Protein AF-A0A7Y3K9J0-F1 (afdb_monomer_lite)

Radius of gyration: 27.66 Å; chains: 1; bounding box: 44×82×76 Å

Foldseek 3Di:
DDDDDDDDDDDDDDDDDDDDDDDDDDDDDDDDPDPPPPVPPPPPPPPPPDPPPPPPLDFFKDWLDLQPLVQFDLAALLLQDPNNDLDPQQRQLQLLLQLLRQVSNCCRVCCVLQPADPVRHGLCCVPLRDSSSSSNVLCPPQAQVADRRLGGQPQRSVRRSVSSCCNRRNPFKDKAKAACRDDPPDDPRHDNFFDAPVVVSVQSVLVKKKWWWKDVVIGIWTFRIKIKGPPPSPPHQDDPIKIWTFTQGSSGNVDTDIWIWHDDRFIATPDDPRHGITGRMMMIMDGDPDPPVVVVVVVVVVVVVVVVVVVD

Sequence (312 aa):
MSSYTMDRRTSRQQRAFPAGVGTSWRPGRTGLIRAFRLLGLAGAALFLVGSQAMANVITVDEIAPAVFPGNFGTLSQFNVGPNSTTDPGVNQYCAPTATMNSFTFLQNKYPSVYGLDKNGNPILEGGQGSWLAAAQLLAGPNYMNTNQNTGTTDTNWVAGKVNYLNAFAPGKTTFAGMDSAATNPRPAWDQNANPTVNFMLQQLRAGEDIEIGISAPGHVLTLTGLTWNDANNDGVFDAGDTLTLNTIDPANPGANTALTLTPGNPMTISGGAYNGLVVDAALAESPVPEPATIVLFLIGGLALLARRRTAA

Secondary structure (DSSP, 8-state):
-------------PPPPPP--------------SSSSSSSSSSSSSS--S---------S-EEE----TTTS----GGGTSSS--S-TTT---HHHHHHHHHHHHHHHH-HHHH-B-TTSSBGGGTTSSSHHHHHHHHHSTTTT--BTTTB--HHHHHHHHHHHHHHHSTTSEEEEEEESSPPSS--TTB-SS---HHHHHHHHHHT-EEEEEETTTTEEEEEEEEEEE-SSSSSS--TT-EEEEEEE-TTSTTSEEEEEEESSSSEEEESGGGTT-EEEEEEEEEE-----HHHHHHHHHHHHHHHHHT--

pLDDT: mean 81.44, std 20.29, range [35.09, 98.44]

Structure (mmCIF, N/CA/C/O backbone):
data_AF-A0A7Y3K9J0-F1
#
_entry.id   AF-A0A7Y3K9J0-F1
#
loop_
_atom_site.group_PDB
_atom_site.id
_atom_site.type_symbol
_atom_site.label_atom_id
_atom_site.label_alt_id
_atom_site.label_comp_id
_atom_site.label_asym_id
_atom_site.label_entity_id
_atom_site.label_seq_id
_atom_site.pdbx_PDB_ins_code
_atom_site.Cartn_x
_atom_site.Cartn_y
_atom_site.Cartn_z
_atom_site.occupancy
_atom_site.B_iso_or_equiv
_atom_site.auth_seq_id
_atom_site.auth_comp_id
_atom_site.auth_asym_id
_atom_site.auth_atom_id
_atom_site.pdbx_PDB_model_num
ATOM 1 N N . MET A 1 1 ? 10.918 0.006 -49.078 1.00 49.22 1 MET A N 1
ATOM 2 C CA . MET A 1 1 ? 9.750 -0.642 -49.712 1.00 49.22 1 MET A CA 1
ATOM 3 C C . MET A 1 1 ? 10.219 -1.944 -50.336 1.00 49.22 1 MET A C 1
ATOM 5 O O . MET A 1 1 ? 10.859 -1.903 -51.374 1.00 49.22 1 MET A O 1
ATOM 9 N N . SER A 1 2 ? 10.004 -3.074 -49.668 1.00 47.56 2 SER A N 1
ATOM 10 C CA . SER A 1 2 ? 10.241 -4.394 -50.257 1.00 47.56 2 SER A CA 1
ATOM 11 C C . SER A 1 2 ? 9.215 -5.349 -49.663 1.00 47.56 2 SER A C 1
ATOM 13 O O . SER A 1 2 ? 9.200 -5.597 -48.459 1.00 47.56 2 SER A O 1
ATOM 15 N N . SER A 1 3 ? 8.269 -5.741 -50.505 1.00 45.56 3 SER A N 1
ATOM 16 C CA . SER A 1 3 ? 7.106 -6.566 -50.206 1.00 45.56 3 SER A CA 1
ATOM 17 C C . SER A 1 3 ? 7.476 -8.039 -50.341 1.00 45.56 3 SER A C 1
ATOM 19 O O . SER A 1 3 ? 7.862 -8.472 -51.425 1.00 45.56 3 SER A O 1
ATOM 21 N N . TYR A 1 4 ? 7.327 -8.805 -49.261 1.00 46.94 4 TYR A N 1
ATOM 22 C CA . TYR A 1 4 ? 7.448 -10.260 -49.292 1.00 46.94 4 TYR A CA 1
ATOM 23 C C . TYR A 1 4 ? 6.051 -10.876 -49.181 1.00 46.94 4 TYR A C 1
ATOM 25 O O . TYR A 1 4 ? 5.386 -10.768 -48.153 1.00 46.94 4 TYR A O 1
ATOM 33 N N . THR A 1 5 ? 5.595 -11.480 -50.275 1.00 54.19 5 THR A N 1
ATOM 34 C CA . THR A 1 5 ? 4.347 -12.240 -50.374 1.00 54.19 5 THR A CA 1
ATOM 35 C C . THR A 1 5 ? 4.705 -13.722 -50.355 1.00 54.19 5 THR A C 1
ATOM 37 O O . THR A 1 5 ? 5.452 -14.175 -51.218 1.00 54.19 5 THR A O 1
ATOM 40 N N . MET A 1 6 ? 4.158 -14.489 -49.410 1.00 44.34 6 MET A N 1
ATOM 41 C CA . MET A 1 6 ? 4.116 -15.949 -49.513 1.00 44.34 6 MET A CA 1
ATOM 42 C C . MET A 1 6 ? 2.689 -16.457 -49.321 1.00 44.34 6 MET A C 1
ATOM 44 O O . MET A 1 6 ? 2.014 -16.153 -48.341 1.00 44.34 6 MET A O 1
ATOM 48 N N . ASP A 1 7 ? 2.270 -17.217 -50.328 1.00 54.69 7 ASP A N 1
ATOM 49 C CA . ASP A 1 7 ? 1.004 -17.916 -50.507 1.00 54.69 7 ASP A CA 1
ATOM 50 C C . ASP A 1 7 ? 1.215 -19.431 -50.274 1.00 54.69 7 ASP A C 1
ATOM 52 O O . ASP A 1 7 ? 2.322 -19.946 -50.422 1.00 54.69 7 ASP A O 1
ATOM 56 N N . ARG A 1 8 ? 0.090 -20.121 -50.042 1.00 51.06 8 ARG A N 1
ATOM 57 C CA . ARG A 1 8 ? -0.214 -21.562 -50.185 1.00 51.06 8 ARG A CA 1
ATOM 58 C C . ARG A 1 8 ? -0.117 -22.511 -48.986 1.00 51.06 8 ARG A C 1
ATOM 60 O O . ARG A 1 8 ? 0.900 -23.122 -48.697 1.00 51.06 8 ARG A O 1
ATOM 67 N N . ARG A 1 9 ? -1.323 -22.775 -48.461 1.00 52.50 9 ARG A N 1
ATOM 68 C CA . ARG A 1 9 ? -2.064 -24.062 -48.483 1.00 52.50 9 ARG A CA 1
ATOM 69 C C . ARG A 1 9 ? -1.268 -25.371 -48.360 1.00 52.50 9 ARG A C 1
ATOM 71 O O . ARG A 1 9 ? -0.658 -25.794 -49.329 1.00 52.50 9 ARG A O 1
ATOM 78 N N . THR A 1 10 ? -1.603 -26.134 -47.318 1.00 51.47 10 THR A N 1
ATOM 79 C CA . THR A 1 10 ? -1.763 -27.612 -47.279 1.00 51.47 10 THR A CA 1
ATOM 80 C C . THR A 1 10 ? -2.426 -27.953 -45.935 1.00 51.47 10 THR A C 1
ATOM 82 O O . THR A 1 10 ? -2.131 -27.280 -44.962 1.00 51.47 10 THR A O 1
ATOM 85 N N . SER A 1 11 ? -3.261 -28.955 -45.678 1.00 51.28 11 SER A N 1
ATOM 86 C CA . SER A 1 11 ? -4.064 -29.956 -46.390 1.00 51.28 11 SER A CA 1
ATOM 87 C C . SER A 1 11 ? -4.649 -30.818 -45.255 1.00 51.28 11 SER A C 1
ATOM 89 O O . SER A 1 11 ? -3.929 -31.167 -44.320 1.00 51.28 11 SER A O 1
ATOM 91 N N . ARG A 1 12 ? -5.945 -31.135 -45.312 1.00 51.06 12 ARG A N 1
ATOM 92 C CA . ARG A 1 12 ? -6.652 -32.007 -44.356 1.00 51.06 12 ARG A CA 1
ATOM 93 C C . ARG A 1 12 ? -6.011 -33.400 -44.280 1.00 51.06 12 ARG A C 1
ATOM 95 O O . ARG A 1 12 ? -5.806 -34.024 -45.315 1.00 51.06 12 ARG A O 1
ATOM 102 N N . GLN A 1 13 ? -5.866 -33.944 -43.071 1.00 53.22 13 GLN A N 1
ATOM 103 C CA . GLN A 1 13 ? -5.918 -35.392 -42.840 1.00 53.22 13 GLN A CA 1
ATOM 104 C C . GLN A 1 13 ? -6.949 -35.704 -41.751 1.00 53.22 13 GLN A C 1
ATOM 106 O O . GLN A 1 13 ? -6.714 -35.497 -40.565 1.00 53.22 13 GLN A O 1
ATOM 111 N N . GLN A 1 14 ? -8.102 -36.212 -42.183 1.00 48.50 14 GLN A N 1
ATOM 112 C CA . GLN A 1 14 ? -9.034 -36.957 -41.344 1.00 48.50 14 GLN A CA 1
ATOM 113 C C . GLN A 1 14 ? -8.512 -38.394 -41.242 1.00 48.50 14 GLN A C 1
ATOM 115 O O . GLN A 1 14 ? -8.296 -39.037 -42.268 1.00 48.50 14 GLN A O 1
ATOM 120 N N . ARG A 1 15 ? -8.306 -38.903 -40.024 1.00 54.50 15 ARG A N 1
ATOM 121 C CA . ARG A 1 15 ? -8.088 -40.335 -39.789 1.00 54.50 15 ARG A CA 1
ATOM 122 C C . ARG A 1 15 ? -9.362 -40.947 -39.224 1.00 54.50 15 ARG A C 1
ATOM 124 O O . ARG A 1 15 ? -9.860 -40.518 -38.189 1.00 54.50 15 ARG A O 1
ATOM 131 N N . ALA A 1 16 ? -9.874 -41.928 -39.957 1.00 46.59 16 ALA A N 1
ATOM 132 C CA . ALA A 1 16 ? -10.948 -42.816 -39.551 1.00 46.59 16 ALA A CA 1
ATOM 133 C C . ALA A 1 16 ? -10.433 -43.834 -38.520 1.00 46.59 16 ALA A C 1
ATOM 135 O O . ALA A 1 16 ? -9.322 -44.347 -38.656 1.00 46.59 16 ALA A O 1
ATOM 136 N N . PHE A 1 17 ? -11.258 -44.139 -37.520 1.00 48.22 17 PHE A N 1
ATOM 137 C CA . PHE A 1 17 ? -11.049 -45.246 -36.590 1.00 48.22 17 PHE A CA 1
ATOM 138 C C . PHE A 1 17 ? -11.854 -46.471 -37.052 1.00 48.22 17 PHE A C 1
ATOM 140 O O . PHE A 1 17 ? -12.988 -46.302 -37.508 1.00 48.22 17 PHE A O 1
ATOM 147 N N . PRO A 1 18 ? -11.303 -47.694 -36.950 1.00 60.28 18 PRO A N 1
ATOM 148 C CA . PRO A 1 18 ? -12.004 -48.899 -37.362 1.00 60.28 18 PRO A CA 1
ATOM 149 C C . PRO A 1 18 ? -13.035 -49.340 -36.317 1.00 60.28 18 PRO A C 1
ATOM 151 O O . PRO A 1 18 ? -12.771 -49.373 -35.116 1.00 60.28 18 PRO A O 1
ATOM 154 N N . ALA A 1 19 ? -14.206 -49.723 -36.821 1.00 49.06 19 ALA A N 1
ATOM 155 C CA . ALA A 1 19 ? -15.211 -50.491 -36.106 1.00 49.06 19 ALA A CA 1
ATOM 156 C C . ALA A 1 19 ? -14.732 -51.940 -35.929 1.00 49.06 19 ALA A C 1
ATOM 158 O O . ALA A 1 19 ? -14.228 -52.545 -36.875 1.00 49.06 19 ALA A O 1
ATOM 159 N N . GLY A 1 20 ? -14.925 -52.513 -34.740 1.00 44.16 20 GLY A N 1
ATOM 160 C CA . GLY A 1 20 ? -14.566 -53.905 -34.504 1.00 44.16 20 GLY A CA 1
ATOM 161 C C . GLY A 1 20 ? -15.034 -54.474 -33.168 1.00 44.16 20 GLY A C 1
ATOM 162 O O . GLY A 1 20 ? -14.377 -54.289 -32.156 1.00 44.16 20 GLY A O 1
ATOM 163 N N . VAL A 1 21 ? -16.111 -55.259 -33.265 1.00 46.81 21 VAL A N 1
ATOM 164 C CA . VAL A 1 21 ? -16.406 -56.491 -32.511 1.00 46.81 21 VAL A CA 1
ATOM 165 C C . VAL A 1 21 ? -16.810 -56.352 -31.039 1.00 46.81 21 VAL A C 1
ATOM 167 O O . VAL A 1 21 ? -16.015 -56.099 -30.141 1.00 46.81 21 VAL A O 1
ATOM 170 N N . GLY A 1 22 ? -18.095 -56.623 -30.804 1.00 47.12 22 GLY A N 1
ATOM 171 C CA . GLY A 1 22 ? -18.652 -56.851 -29.483 1.00 47.12 22 GLY A CA 1
ATOM 172 C C . GLY A 1 22 ? -18.364 -58.250 -28.943 1.00 47.12 22 GLY A C 1
ATOM 173 O O . GLY A 1 22 ? -18.265 -59.222 -29.685 1.00 47.12 22 GLY A O 1
ATOM 174 N N . THR A 1 23 ? -18.356 -58.345 -27.618 1.00 48.19 23 THR A N 1
ATOM 175 C CA . THR A 1 23 ? -18.654 -59.576 -26.887 1.00 48.19 23 THR A CA 1
ATOM 176 C C . THR A 1 23 ? -19.552 -59.229 -25.710 1.00 48.19 23 THR A C 1
ATOM 178 O O . THR A 1 23 ? -19.211 -58.420 -24.849 1.00 48.19 23 THR A O 1
ATOM 181 N N . SER A 1 24 ? -20.732 -59.835 -25.716 1.00 56.88 24 SER A N 1
ATOM 182 C CA . SER A 1 24 ? -21.744 -59.798 -24.672 1.00 56.88 24 SER A CA 1
ATOM 183 C C . SER A 1 24 ? -21.269 -60.512 -23.405 1.00 56.88 24 SER A C 1
ATOM 185 O O . SER A 1 24 ? -20.965 -61.703 -23.453 1.00 56.88 24 SER A O 1
ATOM 187 N N . TRP A 1 25 ? -21.313 -59.829 -22.261 1.00 44.72 25 TRP A N 1
ATOM 188 C CA . TRP A 1 25 ? -21.279 -60.465 -20.943 1.00 44.72 25 TRP A CA 1
ATOM 189 C C . TRP A 1 25 ? -22.305 -59.786 -20.023 1.00 44.72 25 TRP A C 1
ATOM 191 O O . TRP A 1 25 ? -22.225 -58.594 -19.735 1.00 44.72 25 TRP A O 1
ATOM 201 N N . ARG A 1 26 ? -23.315 -60.550 -19.605 1.00 46.53 26 ARG A N 1
ATOM 202 C CA . ARG A 1 26 ? -24.271 -60.245 -18.528 1.00 46.53 26 ARG A CA 1
ATOM 203 C C . ARG A 1 26 ? -24.310 -61.477 -17.596 1.00 46.53 26 ARG A C 1
ATOM 205 O O . ARG A 1 26 ? -23.873 -62.546 -18.009 1.00 46.53 26 ARG A O 1
ATOM 212 N N . PRO A 1 27 ? -24.973 -61.415 -16.433 1.00 59.97 27 PRO A N 1
ATOM 213 C CA . PRO A 1 27 ? -24.555 -60.721 -15.224 1.00 59.97 27 PRO A CA 1
ATOM 214 C C . PRO A 1 27 ? -24.494 -61.718 -14.049 1.00 59.97 27 PRO A C 1
ATOM 216 O O . PRO A 1 27 ? -25.197 -62.726 -14.028 1.00 59.97 27 PRO A O 1
ATOM 219 N N . GLY A 1 28 ? -23.708 -61.435 -13.015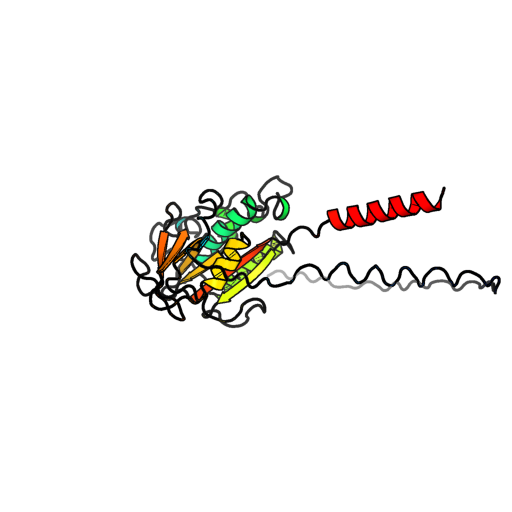 1.00 42.72 28 GLY A N 1
ATOM 220 C CA . GLY A 1 28 ? -23.679 -62.312 -11.851 1.00 42.72 28 GLY A CA 1
ATOM 221 C C . GLY A 1 28 ? -23.241 -61.605 -10.586 1.00 42.72 28 GLY A C 1
ATOM 222 O O . GLY A 1 28 ? -22.114 -61.137 -10.508 1.00 42.72 28 GLY A O 1
ATOM 223 N N . ARG A 1 29 ? -24.125 -61.669 -9.586 1.00 45.62 29 ARG A N 1
ATOM 224 C CA . ARG A 1 29 ? -23.897 -61.452 -8.148 1.00 45.62 29 ARG A CA 1
ATOM 225 C C . ARG A 1 29 ? -24.129 -60.038 -7.615 1.00 45.62 29 ARG A C 1
ATOM 227 O O . ARG A 1 29 ? -23.235 -59.249 -7.345 1.00 45.62 29 ARG A O 1
ATOM 234 N N . THR A 1 30 ? -25.414 -59.811 -7.358 1.00 52.75 30 THR A N 1
ATOM 235 C CA . THR A 1 30 ? -25.949 -59.451 -6.035 1.00 52.75 30 THR A CA 1
ATOM 236 C C . THR A 1 30 ? -24.959 -59.607 -4.873 1.00 52.75 30 THR A C 1
ATOM 238 O O . THR A 1 30 ? -24.510 -60.718 -4.594 1.00 52.75 30 THR A O 1
ATOM 241 N N . GLY A 1 31 ? -24.739 -58.517 -4.133 1.00 47.75 31 GLY A N 1
ATOM 242 C CA . GLY A 1 31 ? -24.285 -58.592 -2.744 1.00 47.75 31 GLY A CA 1
ATOM 243 C C . GLY A 1 31 ? -23.111 -57.694 -2.376 1.00 47.75 31 GLY A C 1
ATOM 244 O O . GLY A 1 31 ? -22.109 -58.211 -1.913 1.00 47.75 31 GLY A O 1
ATOM 245 N N . LEU A 1 32 ? -23.222 -56.369 -2.537 1.00 45.50 32 LEU A N 1
ATOM 246 C CA . LEU A 1 32 ? -22.350 -55.415 -1.822 1.00 45.50 32 LEU A CA 1
ATOM 247 C C . LEU A 1 32 ? -22.924 -53.986 -1.789 1.00 45.50 32 LEU A C 1
ATOM 249 O O . LEU A 1 32 ? -22.209 -52.996 -1.850 1.00 45.50 32 LEU A O 1
ATOM 253 N N . ILE A 1 33 ? -24.246 -53.858 -1.657 1.00 46.78 33 ILE A N 1
ATOM 254 C CA . ILE A 1 33 ? -24.905 -52.574 -1.374 1.00 46.78 33 ILE A CA 1
ATOM 255 C C . ILE A 1 33 ? -25.427 -52.649 0.056 1.00 46.78 33 ILE A C 1
ATOM 257 O O . ILE A 1 33 ? -26.591 -52.973 0.259 1.00 46.78 33 ILE A O 1
ATOM 261 N N . ARG A 1 34 ? -24.554 -52.435 1.051 1.00 47.19 34 ARG A N 1
ATOM 262 C CA . ARG A 1 34 ? -24.964 -52.126 2.442 1.00 47.19 34 ARG A CA 1
ATOM 263 C C . ARG A 1 34 ? -23.859 -51.612 3.380 1.00 47.19 34 ARG A C 1
ATOM 265 O O . ARG A 1 34 ? -24.150 -51.409 4.549 1.00 47.19 34 ARG A O 1
ATOM 272 N N . ALA A 1 35 ? -22.646 -51.317 2.897 1.00 44.50 35 ALA A N 1
ATOM 273 C CA . ALA A 1 35 ? -21.560 -50.787 3.743 1.00 44.50 35 ALA A CA 1
ATOM 274 C C . ALA A 1 35 ? -21.142 -49.327 3.452 1.00 44.50 35 ALA A C 1
ATOM 276 O O . ALA A 1 35 ? -20.265 -48.804 4.125 1.00 44.50 35 ALA A O 1
ATOM 277 N N . PHE A 1 36 ? -21.787 -48.628 2.509 1.00 43.97 36 PHE A N 1
ATOM 278 C CA . PHE A 1 36 ? -21.435 -47.241 2.141 1.00 43.97 36 PHE A CA 1
ATOM 279 C C . PHE A 1 36 ? -22.538 -46.212 2.446 1.00 43.97 36 PHE A C 1
ATOM 281 O O . PHE A 1 36 ? -22.666 -45.206 1.759 1.00 43.97 36 PHE A O 1
ATOM 288 N N . ARG A 1 37 ? -23.360 -46.446 3.479 1.00 42.22 37 ARG A N 1
ATOM 289 C CA . ARG A 1 37 ? -24.335 -45.444 3.968 1.00 42.22 37 ARG A CA 1
ATOM 290 C C . ARG A 1 37 ? -24.028 -44.861 5.352 1.00 42.22 37 ARG A C 1
ATOM 292 O O . ARG A 1 37 ? -24.730 -43.955 5.771 1.00 42.22 37 ARG A O 1
ATOM 299 N N . LEU A 1 38 ? -22.962 -45.304 6.025 1.00 38.97 38 LEU A N 1
ATOM 300 C CA . LEU A 1 38 ? -22.560 -44.784 7.346 1.00 38.97 38 LEU A CA 1
ATOM 301 C C . LEU A 1 38 ? -21.257 -43.963 7.346 1.00 38.97 38 LEU A C 1
ATOM 303 O O . LEU A 1 38 ? -20.899 -43.397 8.368 1.00 38.97 38 LEU A O 1
ATOM 307 N N . LEU A 1 39 ? -20.595 -43.815 6.194 1.00 40.47 39 LEU A N 1
ATOM 308 C CA . LEU A 1 39 ? -19.420 -42.943 6.012 1.00 40.47 39 LEU A CA 1
ATOM 309 C C . LEU A 1 39 ? -19.724 -41.675 5.192 1.00 40.47 39 LEU A C 1
ATOM 311 O O . LEU A 1 39 ? -18.817 -40.936 4.836 1.00 40.47 39 LEU A O 1
ATOM 315 N N . GLY A 1 40 ? -21.003 -41.415 4.898 1.00 35.09 40 GLY A N 1
ATOM 316 C CA . GLY A 1 40 ? -21.461 -40.229 4.161 1.00 35.09 40 GLY A CA 1
ATOM 317 C C . GLY A 1 40 ? -21.904 -39.053 5.039 1.00 35.09 40 GLY A C 1
ATOM 318 O O . GLY A 1 40 ? -22.306 -38.032 4.501 1.00 35.09 40 GLY A O 1
ATOM 319 N N . LEU A 1 41 ? -21.852 -39.185 6.371 1.00 38.94 41 LEU A N 1
ATOM 320 C CA . LEU A 1 41 ? -22.341 -38.166 7.318 1.00 38.94 41 LEU A CA 1
ATOM 321 C C . LEU A 1 41 ? -21.257 -37.579 8.239 1.00 38.94 41 LEU A C 1
ATOM 323 O O . LEU A 1 41 ? -21.519 -36.596 8.918 1.00 38.94 41 LEU A O 1
ATOM 327 N N . ALA A 1 42 ? -20.030 -38.113 8.227 1.00 38.38 42 ALA A N 1
ATOM 328 C CA . ALA A 1 42 ? -18.916 -37.577 9.023 1.00 38.38 42 ALA A CA 1
ATOM 329 C C . ALA A 1 42 ? -17.987 -36.625 8.237 1.00 38.38 42 ALA A C 1
ATOM 331 O O . ALA A 1 42 ? -17.144 -35.962 8.828 1.00 38.38 42 ALA A O 1
ATOM 332 N N . GLY A 1 43 ? -18.137 -36.538 6.909 1.00 35.22 43 GLY A N 1
ATOM 333 C CA . GLY A 1 43 ? -17.264 -35.744 6.031 1.00 35.22 43 GLY A CA 1
ATOM 334 C C . GLY A 1 43 ? -17.778 -34.347 5.668 1.00 35.22 43 GLY A C 1
ATOM 335 O O . GLY A 1 43 ? -17.117 -33.655 4.905 1.00 35.22 43 GLY A O 1
ATOM 336 N N . ALA A 1 44 ? -18.942 -33.933 6.178 1.00 39.38 44 ALA A N 1
ATOM 337 C CA . ALA A 1 44 ? -19.534 -32.619 5.894 1.00 39.38 44 ALA A CA 1
ATOM 338 C C . ALA A 1 44 ? -19.418 -31.620 7.064 1.00 39.38 44 ALA A C 1
ATOM 340 O O . ALA A 1 44 ? -19.834 -30.475 6.934 1.00 39.38 44 ALA A O 1
ATOM 341 N N . ALA A 1 45 ? -18.836 -32.026 8.198 1.00 41.66 45 ALA A N 1
ATOM 342 C CA . ALA A 1 45 ? -18.751 -31.200 9.407 1.00 41.66 45 ALA A CA 1
ATOM 343 C C . ALA A 1 45 ? -17.354 -30.599 9.675 1.00 41.66 45 ALA A C 1
ATOM 345 O O . ALA A 1 45 ? -17.160 -29.969 10.709 1.00 41.66 45 ALA A O 1
ATOM 346 N N . LEU A 1 46 ? -16.376 -30.772 8.772 1.00 42.12 46 LEU A N 1
ATOM 347 C CA . LEU A 1 46 ? -14.981 -30.356 9.006 1.00 42.12 46 LEU A CA 1
ATOM 348 C C . LEU A 1 46 ? -14.496 -29.177 8.140 1.00 42.12 46 LEU A C 1
ATOM 350 O O . LEU A 1 46 ? -13.297 -28.990 7.982 1.00 42.12 46 LEU A O 1
ATOM 354 N N . PHE A 1 47 ? -15.414 -28.371 7.602 1.00 42.50 47 PHE A N 1
ATOM 355 C CA . PHE A 1 47 ? -15.102 -27.078 6.965 1.00 42.50 47 PHE A CA 1
ATOM 356 C C . PHE A 1 47 ? -16.063 -25.960 7.413 1.00 42.50 47 PHE A C 1
ATOM 358 O O . PHE A 1 47 ? -16.362 -25.034 6.672 1.00 42.50 47 PHE A O 1
ATOM 365 N N . LEU A 1 48 ? -16.557 -26.053 8.651 1.00 37.56 48 LEU A N 1
ATOM 366 C CA . LEU A 1 48 ? -17.383 -25.028 9.308 1.00 37.56 48 LEU A CA 1
ATOM 367 C C . LEU A 1 48 ? -16.698 -24.456 10.560 1.00 37.56 48 LEU A C 1
ATOM 369 O O . LEU A 1 48 ? -17.349 -23.942 11.464 1.00 37.56 48 LEU A O 1
ATOM 373 N N . VAL A 1 49 ? -15.368 -24.548 10.620 1.00 41.72 49 VAL A N 1
ATOM 374 C CA . VAL A 1 49 ? -14.555 -23.906 11.655 1.00 41.72 49 VAL A CA 1
ATOM 375 C C . VAL A 1 49 ? -13.735 -22.828 10.965 1.00 41.72 49 VAL A C 1
ATOM 377 O O . VAL A 1 49 ? -12.790 -23.148 10.252 1.00 41.72 49 VAL A O 1
ATOM 380 N N . GLY A 1 50 ? -14.120 -21.563 11.141 1.00 39.81 50 GLY A N 1
ATOM 381 C CA . GLY A 1 50 ? -13.251 -20.458 10.738 1.00 39.81 50 GLY A CA 1
ATOM 382 C C . GLY A 1 50 ? -13.892 -19.138 10.327 1.00 39.81 50 GLY A C 1
ATOM 383 O O . GLY A 1 50 ? -13.188 -18.318 9.764 1.00 39.81 50 GLY A O 1
ATOM 384 N N . SER A 1 51 ? -15.175 -18.883 10.584 1.00 40.66 51 SER A N 1
ATOM 385 C CA . SER A 1 51 ? -15.694 -17.506 10.536 1.00 40.66 51 SER A CA 1
ATOM 386 C C . SER A 1 51 ? -16.726 -17.268 11.635 1.00 40.66 51 SER A C 1
ATOM 388 O O . SER A 1 51 ? -17.798 -16.712 11.413 1.00 40.66 51 SER A O 1
ATOM 390 N N . GLN A 1 52 ? -16.416 -17.716 12.852 1.00 37.56 52 GLN A N 1
ATOM 391 C CA . GLN A 1 52 ? -16.942 -17.019 14.019 1.00 37.56 52 GLN A CA 1
ATOM 392 C C . GLN A 1 52 ? -16.170 -15.701 14.038 1.00 37.56 52 GLN A C 1
ATOM 394 O O . GLN A 1 52 ? -15.031 -15.657 14.502 1.00 37.56 52 GLN A O 1
ATOM 399 N N . ALA A 1 53 ? -16.748 -14.669 13.424 1.00 41.19 53 ALA A N 1
ATOM 400 C CA . ALA A 1 53 ? -16.360 -13.294 13.667 1.00 41.19 53 ALA A CA 1
ATOM 401 C C . ALA A 1 53 ? -16.580 -13.062 15.163 1.00 41.19 53 ALA A C 1
ATOM 403 O O . ALA A 1 53 ? -17.675 -12.723 15.606 1.00 41.19 53 ALA A O 1
ATOM 404 N N . MET A 1 54 ? -15.558 -13.373 15.959 1.00 38.03 54 MET A N 1
ATOM 405 C CA . MET A 1 54 ? -15.484 -12.926 17.333 1.00 38.03 54 MET A CA 1
ATOM 406 C C . MET A 1 54 ? -15.499 -11.411 17.211 1.00 38.03 54 MET A C 1
ATOM 408 O O . MET A 1 54 ? -14.521 -10.817 16.754 1.00 38.03 54 MET A O 1
ATOM 412 N N . ALA A 1 55 ? -16.638 -10.804 17.537 1.00 38.62 55 ALA A N 1
ATOM 413 C CA . ALA A 1 55 ? -16.713 -9.394 17.856 1.00 38.62 55 ALA A CA 1
ATOM 414 C C . ALA A 1 55 ? -15.866 -9.209 19.118 1.00 38.62 55 ALA A C 1
ATOM 416 O O . ALA A 1 55 ? -16.370 -9.187 20.239 1.00 38.62 55 ALA A O 1
ATOM 417 N N . ASN A 1 56 ? -14.548 -9.203 18.931 1.00 39.53 56 ASN A N 1
ATOM 418 C CA . ASN A 1 56 ? -13.624 -8.727 19.926 1.00 39.53 56 ASN A CA 1
ATOM 419 C C . ASN A 1 56 ? -13.961 -7.248 20.048 1.00 39.53 56 ASN A C 1
ATOM 421 O O . ASN A 1 56 ? -13.638 -6.449 19.176 1.00 39.53 56 ASN A O 1
ATOM 425 N N . VAL A 1 57 ? -14.701 -6.915 21.098 1.00 41.22 57 VAL A N 1
ATOM 426 C CA . VAL A 1 57 ? -14.740 -5.557 21.615 1.00 41.22 57 VAL A CA 1
ATOM 427 C C . VAL A 1 57 ? -13.332 -5.327 22.149 1.00 41.22 57 VAL A C 1
ATOM 429 O O . VAL A 1 57 ? -12.982 -5.785 23.236 1.00 41.22 57 VAL A O 1
ATOM 432 N N . ILE A 1 58 ? -12.474 -4.779 21.294 1.00 41.50 58 ILE A N 1
ATOM 433 C CA . ILE A 1 58 ? -11.157 -4.308 21.689 1.00 41.50 58 ILE A CA 1
ATOM 434 C C . ILE A 1 58 ? -11.370 -2.919 22.265 1.00 41.50 58 ILE A C 1
ATOM 436 O O . ILE A 1 58 ? -11.874 -2.046 21.572 1.00 41.50 58 ILE A O 1
ATOM 440 N N . THR A 1 59 ? -10.984 -2.735 23.520 1.00 38.06 59 THR A N 1
ATOM 441 C CA . THR A 1 59 ? -11.015 -1.439 24.197 1.00 38.06 59 THR A CA 1
ATOM 442 C C . THR A 1 59 ? -9.688 -1.184 24.901 1.00 38.06 59 THR A C 1
ATOM 444 O O . THR A 1 59 ? -9.143 -2.094 25.535 1.00 38.06 59 THR A O 1
ATOM 447 N N . VAL A 1 60 ? -9.280 0.086 24.825 1.00 43.53 60 VAL A N 1
ATOM 448 C CA . VAL A 1 60 ? -8.141 0.809 25.417 1.00 43.53 60 VAL A CA 1
ATOM 449 C C . VAL A 1 60 ? -6.759 0.586 24.777 1.00 43.53 60 VAL A C 1
ATOM 451 O O . VAL A 1 60 ? -6.158 -0.478 24.909 1.00 43.53 60 VAL A O 1
ATOM 454 N N . ASP A 1 61 ? -6.260 1.656 24.140 1.00 51.53 61 ASP A N 1
ATOM 455 C CA . ASP A 1 61 ? -4.935 1.839 23.525 1.00 51.53 61 ASP A CA 1
ATOM 456 C C . ASP A 1 61 ? -4.501 0.713 22.590 1.00 51.53 61 ASP A C 1
ATOM 458 O O . ASP A 1 61 ? -3.649 -0.128 22.907 1.00 51.53 61 ASP A O 1
ATOM 462 N N . GLU A 1 62 ? -5.052 0.720 21.376 1.00 57.03 62 GLU A N 1
ATOM 463 C CA . GLU A 1 62 ? -4.571 -0.206 20.374 1.00 57.03 62 GLU A CA 1
ATOM 464 C C . GLU A 1 62 ? -3.284 0.309 19.734 1.00 57.03 62 GLU A C 1
ATOM 466 O O . GLU A 1 62 ? -3.269 1.173 18.855 1.00 57.03 62 GLU A O 1
ATOM 471 N N . ILE A 1 63 ? -2.177 -0.273 20.185 1.00 56.69 63 ILE A N 1
ATOM 472 C CA . ILE A 1 63 ? -0.900 -0.203 19.496 1.00 56.69 63 ILE A CA 1
ATOM 473 C C . ILE A 1 63 ? -0.830 -1.438 18.605 1.00 56.69 63 ILE A C 1
ATOM 475 O O . ILE A 1 63 ? -0.549 -2.540 19.079 1.00 56.69 63 ILE A O 1
ATOM 479 N N . ALA A 1 64 ? -1.041 -1.259 17.303 1.00 56.28 64 ALA A N 1
ATOM 480 C CA . ALA A 1 64 ? -0.415 -2.153 16.343 1.00 56.28 64 ALA A CA 1
ATOM 481 C C . ALA A 1 64 ? 1.060 -1.725 16.323 1.00 56.28 64 ALA A C 1
ATOM 483 O O . ALA A 1 64 ? 1.355 -0.663 15.760 1.00 56.28 64 ALA A O 1
ATOM 484 N N . PRO A 1 65 ? 1.977 -2.440 17.021 1.00 49.09 65 PRO A N 1
ATOM 485 C CA . PRO A 1 65 ? 3.362 -1.997 17.136 1.00 49.09 65 PRO A CA 1
ATOM 486 C C . PRO A 1 65 ? 3.886 -1.749 15.733 1.00 49.09 65 PRO A C 1
ATOM 488 O O . PRO A 1 65 ? 3.579 -2.549 14.851 1.00 49.09 65 PRO A O 1
ATOM 491 N N . ALA A 1 66 ? 4.640 -0.658 15.535 1.00 53.12 66 ALA A N 1
ATOM 492 C CA . ALA A 1 66 ? 5.343 -0.404 14.283 1.00 53.12 66 ALA A CA 1
ATOM 493 C C . ALA A 1 66 ? 5.983 -1.722 13.847 1.00 53.12 66 ALA A C 1
ATOM 495 O O . ALA A 1 66 ? 6.871 -2.247 14.528 1.00 53.12 66 ALA A O 1
ATOM 496 N N . VAL A 1 67 ? 5.419 -2.330 12.807 1.00 52.00 67 VAL A N 1
ATOM 497 C CA . VAL A 1 67 ? 5.708 -3.706 12.452 1.00 52.00 67 VAL A CA 1
ATOM 498 C C . VAL A 1 67 ? 7.093 -3.665 11.834 1.00 52.00 67 VAL A C 1
ATOM 500 O O . VAL A 1 67 ? 7.241 -3.366 10.663 1.00 52.00 67 VAL A O 1
ATOM 503 N N . PHE A 1 68 ? 8.113 -3.894 12.662 1.00 55.97 68 PHE A N 1
ATOM 504 C CA . PHE A 1 68 ? 9.526 -4.009 12.308 1.00 55.97 68 PHE A CA 1
ATOM 505 C C . PHE A 1 68 ? 9.980 -2.998 11.238 1.00 55.97 68 PHE A C 1
ATOM 507 O O . PHE A 1 68 ? 10.022 -3.353 10.060 1.00 55.97 68 PHE A O 1
ATOM 514 N N . PRO A 1 69 ? 10.415 -1.777 11.605 1.00 59.25 69 PRO A N 1
ATOM 515 C CA . PRO A 1 69 ? 10.924 -0.804 10.630 1.00 59.25 69 PRO A CA 1
ATOM 516 C C . PRO A 1 69 ? 12.063 -1.339 9.736 1.00 59.25 69 PRO A C 1
ATOM 518 O O . PRO A 1 69 ? 12.335 -0.759 8.696 1.00 59.25 69 PRO A O 1
ATOM 521 N N . GLY A 1 70 ? 12.706 -2.458 10.099 1.00 76.75 70 GLY A N 1
ATOM 522 C CA . GLY A 1 70 ? 13.693 -3.146 9.260 1.00 76.75 70 GLY A CA 1
ATOM 523 C C . GLY A 1 70 ? 13.142 -4.127 8.212 1.00 76.75 70 GLY A C 1
ATOM 524 O O . GLY A 1 70 ? 13.933 -4.637 7.427 1.00 76.75 70 GLY A O 1
ATOM 525 N N . ASN A 1 71 ? 11.839 -4.428 8.196 1.00 88.31 71 ASN A N 1
ATOM 526 C CA . ASN A 1 71 ? 11.252 -5.370 7.233 1.00 88.31 71 ASN A CA 1
ATOM 527 C C . ASN A 1 71 ? 10.699 -4.678 5.986 1.00 88.31 71 ASN A C 1
ATOM 529 O O . ASN A 1 71 ? 10.634 -5.314 4.937 1.00 88.31 71 ASN A O 1
ATOM 533 N N . PHE A 1 72 ? 10.303 -3.411 6.092 1.00 94.31 72 PHE A N 1
ATOM 534 C CA . PHE A 1 72 ? 9.866 -2.614 4.951 1.00 94.31 72 PHE A CA 1
ATOM 535 C C . PHE A 1 72 ? 11.053 -2.147 4.108 1.00 94.31 72 PHE A C 1
ATOM 537 O O . PHE A 1 72 ? 12.182 -2.030 4.589 1.00 94.31 72 PHE A O 1
ATOM 544 N N . GLY A 1 73 ? 10.786 -1.865 2.835 1.00 94.19 73 GLY A N 1
ATOM 545 C CA . GLY A 1 73 ? 11.760 -1.218 1.967 1.00 94.19 73 GLY A CA 1
ATOM 546 C C . GLY A 1 73 ? 11.958 0.249 2.344 1.00 94.19 73 GLY A C 1
ATOM 547 O O . GLY A 1 73 ? 11.100 0.884 2.955 1.00 94.19 73 GLY A O 1
ATOM 548 N N . THR A 1 74 ? 13.105 0.792 1.948 1.00 94.25 74 THR A N 1
ATOM 549 C CA . THR A 1 74 ? 13.482 2.196 2.166 1.00 94.25 74 THR A CA 1
ATOM 550 C C . THR A 1 74 ? 13.804 2.897 0.846 1.00 94.25 74 THR A C 1
ATOM 552 O O . THR A 1 74 ? 14.644 3.799 0.779 1.00 94.25 74 THR A O 1
ATOM 555 N N . LEU A 1 75 ? 13.154 2.469 -0.240 1.00 95.12 75 LEU A N 1
ATOM 556 C CA . LEU A 1 75 ? 13.318 3.096 -1.543 1.00 95.12 75 LEU A CA 1
ATOM 557 C C . LEU A 1 75 ? 12.823 4.537 -1.498 1.00 95.12 75 LEU A C 1
ATOM 559 O O . LEU A 1 75 ? 11.789 4.840 -0.901 1.00 95.12 75 LEU A O 1
ATOM 563 N N . SER A 1 76 ? 13.565 5.412 -2.175 1.00 95.31 76 SER A N 1
ATOM 564 C CA . SER A 1 76 ? 13.176 6.801 -2.380 1.00 95.31 76 SER A CA 1
ATOM 565 C C . SER A 1 76 ? 12.574 6.977 -3.765 1.00 95.31 76 SER A C 1
ATOM 567 O O . SER A 1 76 ? 13.171 6.542 -4.756 1.00 95.31 76 SER A O 1
ATOM 569 N N . GLN A 1 77 ? 11.454 7.701 -3.845 1.00 94.88 77 GLN A N 1
ATOM 570 C CA . GLN A 1 77 ? 10.819 8.051 -5.120 1.00 94.88 77 GLN A CA 1
ATOM 571 C C . GLN A 1 77 ? 11.763 8.843 -6.026 1.00 94.88 77 GLN A C 1
ATOM 573 O O . GLN A 1 77 ? 11.641 8.793 -7.248 1.00 94.88 77 GLN A O 1
ATOM 578 N N . PHE A 1 78 ? 12.762 9.504 -5.432 1.00 93.50 78 PHE A N 1
ATOM 579 C CA . PHE A 1 78 ? 13.764 10.278 -6.149 1.00 93.50 78 PHE A CA 1
ATOM 580 C C . PHE A 1 78 ? 14.693 9.439 -7.031 1.00 93.50 78 PHE A C 1
ATOM 582 O O . PHE A 1 78 ? 15.319 9.978 -7.944 1.00 93.50 78 PHE A O 1
ATOM 589 N N . ASN A 1 79 ? 14.734 8.123 -6.813 1.00 93.44 79 ASN A N 1
ATOM 590 C CA . ASN A 1 79 ? 15.599 7.197 -7.541 1.00 93.44 79 ASN A CA 1
ATOM 591 C C . ASN A 1 79 ? 14.840 6.317 -8.550 1.00 93.44 79 ASN A C 1
ATOM 593 O O . ASN A 1 79 ? 15.476 5.632 -9.349 1.00 93.44 79 ASN A O 1
ATOM 597 N N . VAL A 1 80 ? 13.501 6.308 -8.518 1.00 93.88 80 VAL A N 1
ATOM 598 C CA . VAL A 1 80 ? 12.686 5.415 -9.362 1.00 93.88 80 VAL A CA 1
ATOM 599 C C . VAL A 1 80 ? 12.534 5.955 -10.786 1.00 93.88 80 VAL A C 1
ATOM 601 O O . VAL A 1 80 ? 12.575 5.182 -11.736 1.00 93.88 80 VAL A O 1
ATOM 604 N N . GLY A 1 81 ? 12.393 7.267 -10.975 1.00 88.81 81 GLY A N 1
ATOM 605 C CA . GLY A 1 81 ? 12.255 7.850 -12.312 1.00 88.81 81 GLY A CA 1
ATOM 606 C C . GLY A 1 81 ? 13.525 7.761 -13.183 1.00 88.81 81 GLY A C 1
ATOM 607 O O . GLY A 1 81 ? 14.633 7.644 -12.658 1.00 88.81 81 GLY A O 1
ATOM 608 N N . PRO A 1 82 ? 13.402 7.899 -14.521 1.00 80.88 82 PRO A N 1
ATOM 609 C CA . PRO A 1 82 ? 14.540 7.889 -15.451 1.00 80.88 82 PRO A CA 1
ATOM 610 C C . PRO A 1 82 ? 15.492 9.077 -15.250 1.00 80.88 82 PRO A C 1
ATOM 612 O O . PRO A 1 82 ? 16.654 9.018 -15.641 1.00 80.88 82 PRO A O 1
ATOM 615 N N . ASN A 1 83 ? 15.002 10.151 -14.631 1.00 75.88 83 ASN A N 1
ATOM 616 C CA . ASN A 1 83 ? 15.770 11.336 -14.284 1.00 75.88 83 ASN A CA 1
ATOM 617 C C . ASN A 1 83 ? 15.833 11.433 -12.762 1.00 75.88 83 ASN A C 1
ATOM 619 O O . ASN A 1 83 ? 15.078 12.207 -12.172 1.00 75.88 83 ASN A O 1
ATOM 623 N N . SER A 1 84 ? 16.681 10.620 -12.124 1.00 71.69 84 SER A N 1
ATOM 624 C CA . SER A 1 84 ? 16.847 10.668 -10.671 1.00 71.69 84 SER A CA 1
ATOM 625 C C . SER A 1 84 ? 17.183 12.099 -10.243 1.00 71.69 84 SER A C 1
ATOM 627 O O . SER A 1 84 ? 18.231 12.636 -10.606 1.00 71.69 84 SER A O 1
ATOM 629 N N . THR A 1 85 ? 16.271 12.729 -9.516 1.00 72.75 85 THR A N 1
ATOM 630 C CA . THR A 1 85 ? 16.379 14.114 -9.057 1.00 72.75 85 THR A CA 1
ATOM 631 C C . THR A 1 85 ? 15.832 14.198 -7.648 1.00 72.75 85 THR A C 1
ATOM 633 O O . THR A 1 85 ? 14.848 13.529 -7.334 1.00 72.75 85 THR A O 1
ATOM 636 N N . THR A 1 86 ? 16.460 15.028 -6.817 1.00 72.38 86 THR A N 1
ATOM 637 C CA . THR A 1 86 ? 15.998 15.351 -5.461 1.00 72.38 86 THR A CA 1
ATOM 638 C C . THR A 1 86 ? 14.927 16.441 -5.454 1.00 72.38 86 THR A C 1
ATOM 640 O O . THR A 1 86 ? 14.534 16.881 -4.380 1.00 72.38 86 THR A O 1
ATOM 643 N N . ASP A 1 87 ? 14.502 16.934 -6.622 1.00 67.88 87 ASP A N 1
ATOM 644 C CA . ASP A 1 87 ? 13.448 17.942 -6.727 1.00 67.88 87 ASP A CA 1
ATOM 645 C C . ASP A 1 87 ? 12.059 17.295 -6.527 1.00 67.88 87 ASP A C 1
ATOM 647 O O . ASP A 1 87 ? 11.609 16.533 -7.395 1.00 67.88 87 ASP A O 1
ATOM 651 N N . PRO A 1 88 ? 11.354 17.596 -5.417 1.00 61.91 88 PRO A N 1
ATOM 652 C CA . PRO A 1 88 ? 10.025 17.057 -5.135 1.00 61.91 88 PRO A CA 1
ATOM 653 C C . PRO A 1 88 ? 8.959 17.474 -6.153 1.00 61.91 88 PRO A C 1
ATOM 655 O O . PRO A 1 88 ? 7.953 16.781 -6.285 1.00 61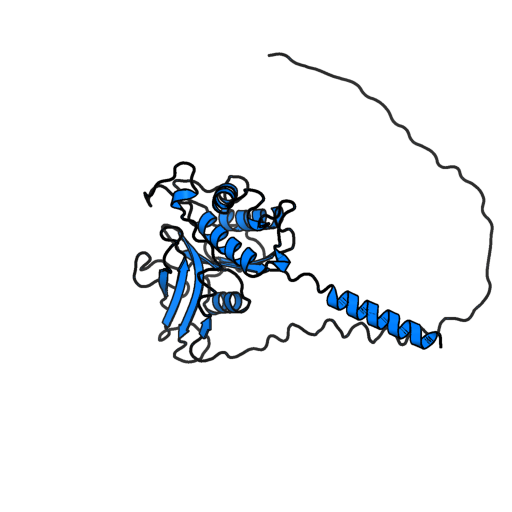.91 88 PRO A O 1
ATOM 658 N N . GLY A 1 89 ? 9.174 18.547 -6.921 1.00 63.97 89 GLY A N 1
ATOM 659 C CA . GLY A 1 89 ? 8.243 18.974 -7.967 1.00 63.97 89 GLY A CA 1
ATOM 660 C C . GLY A 1 89 ? 8.305 18.138 -9.249 1.00 63.97 89 GLY A C 1
ATOM 661 O O . GLY A 1 89 ? 7.388 18.210 -10.064 1.00 63.97 89 GLY A O 1
ATOM 662 N N . VAL A 1 90 ? 9.366 17.346 -9.442 1.00 68.81 90 VAL A N 1
ATOM 663 C CA . VAL A 1 90 ? 9.706 16.734 -10.741 1.00 68.81 90 VAL A CA 1
ATOM 664 C C . VAL A 1 90 ? 9.728 15.204 -10.678 1.00 68.81 90 VAL A C 1
ATOM 666 O O . VAL A 1 90 ? 9.986 14.561 -11.687 1.00 68.81 90 VAL A O 1
ATOM 669 N N . ASN A 1 91 ? 9.486 14.581 -9.522 1.00 82.38 91 ASN A N 1
ATOM 670 C CA . ASN A 1 91 ? 9.629 13.130 -9.375 1.00 82.38 91 ASN A CA 1
ATOM 671 C C . ASN A 1 91 ? 8.418 12.495 -8.677 1.00 82.38 91 ASN A C 1
ATOM 673 O O . ASN A 1 91 ? 8.480 12.109 -7.510 1.00 82.38 91 ASN A O 1
ATOM 677 N N . GLN A 1 92 ? 7.308 12.381 -9.411 1.00 90.62 92 GLN A N 1
ATOM 678 C CA . GLN A 1 92 ? 6.010 11.903 -8.912 1.00 90.62 92 GLN A CA 1
ATOM 679 C C . GLN A 1 92 ? 5.893 10.360 -8.868 1.00 90.62 92 GLN A C 1
ATOM 681 O O . GLN A 1 92 ? 4.935 9.772 -9.364 1.00 90.62 92 GLN A O 1
ATOM 686 N N . TYR A 1 93 ? 6.877 9.670 -8.283 1.00 95.75 93 TYR A N 1
ATOM 687 C CA . TYR A 1 93 ? 6.916 8.196 -8.202 1.00 95.75 93 TYR A CA 1
ATOM 688 C C . TYR A 1 93 ? 6.560 7.657 -6.810 1.00 95.75 93 TYR A C 1
ATOM 690 O O . TYR A 1 93 ? 7.003 6.571 -6.437 1.00 95.75 93 TYR A O 1
ATOM 698 N N . CYS A 1 94 ? 5.769 8.393 -6.027 1.00 96.75 94 CYS A N 1
ATOM 699 C CA . CYS A 1 94 ? 5.379 7.981 -4.678 1.00 96.75 94 CYS A CA 1
ATOM 700 C C . CYS A 1 94 ? 4.653 6.626 -4.669 1.00 96.75 94 CYS A C 1
ATOM 702 O O . CYS A 1 94 ? 5.092 5.726 -3.962 1.00 96.75 94 CYS A O 1
ATOM 704 N N . ALA A 1 95 ? 3.648 6.430 -5.530 1.00 97.31 95 ALA A N 1
ATOM 705 C CA . ALA A 1 95 ? 2.871 5.187 -5.610 1.00 97.31 95 ALA A CA 1
ATOM 706 C C . ALA A 1 95 ? 3.720 3.922 -5.872 1.00 97.31 95 ALA A C 1
ATOM 708 O O . ALA A 1 95 ? 3.713 3.030 -5.023 1.00 97.31 95 ALA A O 1
ATOM 709 N N . PRO A 1 96 ? 4.513 3.816 -6.963 1.00 98.12 96 PRO A N 1
ATOM 710 C CA . PRO A 1 96 ? 5.329 2.619 -7.188 1.00 98.12 96 PRO A CA 1
ATOM 711 C C . PRO A 1 96 ? 6.402 2.421 -6.111 1.00 98.12 96 PRO A C 1
ATOM 713 O O . PRO A 1 96 ? 6.769 1.287 -5.810 1.00 98.12 96 PRO A O 1
ATOM 716 N N . THR A 1 97 ? 6.899 3.503 -5.505 1.00 97.94 97 THR A N 1
ATOM 717 C CA . THR A 1 97 ? 7.902 3.411 -4.437 1.00 97.94 97 THR A CA 1
ATOM 718 C C . THR A 1 97 ? 7.300 2.899 -3.131 1.00 97.94 97 THR A C 1
ATOM 720 O O . THR A 1 97 ? 7.846 1.966 -2.546 1.00 97.94 97 THR A O 1
ATOM 723 N N . ALA A 1 98 ? 6.176 3.470 -2.687 1.00 97.94 98 ALA A N 1
ATOM 724 C CA . ALA A 1 98 ? 5.459 3.029 -1.494 1.00 97.94 98 ALA A CA 1
ATOM 725 C C . ALA A 1 98 ? 5.047 1.560 -1.629 1.00 97.94 98 ALA A C 1
ATOM 727 O O . ALA A 1 98 ? 5.367 0.752 -0.761 1.00 97.94 98 ALA A O 1
ATOM 728 N N . THR A 1 99 ? 4.457 1.181 -2.766 1.00 98.31 99 THR A N 1
ATOM 729 C CA . THR A 1 99 ? 4.074 -0.213 -3.011 1.00 98.31 99 THR A CA 1
ATOM 730 C C . THR A 1 99 ? 5.273 -1.157 -3.009 1.00 98.31 99 THR A C 1
ATOM 732 O O . THR A 1 99 ? 5.202 -2.238 -2.435 1.00 98.31 99 THR A O 1
ATOM 735 N N . MET A 1 100 ? 6.425 -0.768 -3.563 1.00 98.19 100 MET A N 1
ATOM 736 C CA . MET A 1 100 ? 7.604 -1.638 -3.506 1.00 98.19 100 MET A CA 1
ATOM 737 C C . MET A 1 100 ? 8.208 -1.741 -2.093 1.00 98.19 100 MET A C 1
ATOM 739 O O . MET A 1 100 ? 8.717 -2.799 -1.707 1.00 98.19 100 MET A O 1
ATOM 743 N N . ASN A 1 101 ? 8.115 -0.681 -1.284 1.00 97.19 101 ASN A N 1
ATOM 744 C CA . ASN A 1 101 ? 8.486 -0.740 0.131 1.00 97.19 101 ASN A CA 1
ATOM 745 C C . ASN A 1 101 ? 7.583 -1.713 0.909 1.00 97.19 101 ASN A C 1
ATOM 747 O O . ASN A 1 101 ? 8.085 -2.467 1.748 1.00 97.19 101 ASN A O 1
ATOM 751 N N . SER A 1 102 ? 6.292 -1.750 0.579 1.00 97.12 102 SER A N 1
ATOM 752 C CA . SER A 1 102 ? 5.307 -2.703 1.103 1.00 97.12 102 SER A CA 1
ATOM 753 C C . SER A 1 102 ? 5.574 -4.143 0.633 1.00 97.12 102 SER A C 1
ATOM 755 O O . SER A 1 102 ? 5.667 -5.065 1.443 1.00 97.12 102 SER A O 1
ATOM 757 N N . PHE A 1 103 ? 5.888 -4.349 -0.649 1.00 97.94 103 PHE A N 1
ATOM 758 C CA . PHE A 1 103 ? 6.276 -5.666 -1.175 1.00 97.94 103 PHE A CA 1
ATOM 759 C C . PHE A 1 103 ? 7.555 -6.217 -0.545 1.00 97.94 103 PHE A C 1
ATOM 761 O O . PHE A 1 103 ? 7.662 -7.421 -0.303 1.00 97.94 103 PHE A O 1
ATOM 768 N N . THR A 1 104 ? 8.514 -5.348 -0.225 1.00 96.94 104 THR A N 1
ATOM 769 C CA . THR A 1 104 ? 9.715 -5.743 0.524 1.00 96.94 104 THR A CA 1
ATOM 770 C C . THR A 1 104 ? 9.330 -6.321 1.891 1.00 96.94 104 THR A C 1
ATOM 772 O O . THR A 1 104 ? 9.852 -7.360 2.300 1.00 96.94 104 THR A O 1
ATOM 775 N N . PHE A 1 105 ? 8.350 -5.715 2.569 1.00 96.25 105 PHE A N 1
ATOM 776 C CA . PHE A 1 105 ? 7.803 -6.246 3.814 1.00 96.25 105 PHE A CA 1
ATOM 777 C C . PHE A 1 105 ? 7.127 -7.603 3.627 1.00 96.25 105 PHE A C 1
ATOM 779 O O . PHE A 1 105 ? 7.441 -8.530 4.377 1.00 96.25 105 PHE A O 1
ATOM 786 N N . LEU A 1 106 ? 6.263 -7.756 2.623 1.00 96.38 106 LEU A N 1
ATOM 787 C CA . LEU A 1 106 ? 5.605 -9.032 2.335 1.00 96.38 106 LEU A CA 1
ATOM 788 C C . LEU A 1 106 ? 6.618 -10.153 2.095 1.00 96.38 106 LEU A C 1
ATOM 790 O O . LEU A 1 106 ? 6.514 -11.232 2.682 1.00 96.38 106 LEU A O 1
ATOM 794 N N . GLN A 1 107 ? 7.635 -9.873 1.284 1.00 96.81 107 GLN A N 1
ATOM 795 C CA . GLN A 1 107 ? 8.720 -10.798 0.991 1.00 96.81 107 GLN A CA 1
ATOM 796 C C . GLN A 1 107 ? 9.481 -11.224 2.254 1.00 96.81 107 GLN A C 1
ATOM 798 O O . GLN A 1 107 ? 9.774 -12.411 2.425 1.00 96.81 107 GLN A O 1
ATOM 803 N N . ASN A 1 108 ? 9.803 -10.265 3.125 1.00 95.31 108 ASN A N 1
ATOM 804 C CA . ASN A 1 108 ? 10.588 -10.493 4.337 1.00 95.31 108 ASN A CA 1
ATOM 805 C C . ASN A 1 108 ? 9.778 -11.192 5.434 1.00 95.31 108 ASN A C 1
ATOM 807 O O . ASN A 1 108 ? 10.297 -12.065 6.131 1.00 95.31 108 ASN A O 1
ATOM 811 N N . LYS A 1 109 ? 8.505 -10.821 5.598 1.00 94.25 109 LYS A N 1
ATOM 812 C CA . LYS A 1 109 ? 7.625 -11.353 6.644 1.00 94.25 109 LYS A CA 1
ATOM 813 C C . LYS A 1 109 ? 7.035 -12.713 6.285 1.00 94.25 109 LYS A C 1
ATOM 815 O O . LYS A 1 109 ? 6.864 -13.550 7.171 1.00 94.25 109 LYS A O 1
ATOM 820 N N . TYR A 1 110 ? 6.761 -12.954 5.004 1.00 94.81 110 TYR A N 1
ATOM 821 C CA . TYR A 1 110 ? 6.138 -14.184 4.514 1.00 94.81 110 TYR A CA 1
ATOM 822 C C . TYR A 1 110 ? 7.022 -14.916 3.491 1.00 94.81 110 TYR A C 1
ATOM 824 O O . TYR A 1 110 ? 6.573 -15.223 2.380 1.00 94.81 110 TYR A O 1
ATOM 832 N N . PRO A 1 111 ? 8.271 -15.277 3.850 1.00 95.25 111 PRO A N 1
ATOM 833 C CA . PRO A 1 111 ? 9.199 -15.911 2.919 1.00 95.25 111 PRO A CA 1
ATOM 834 C C . PRO A 1 111 ? 8.743 -17.310 2.486 1.00 95.25 111 PRO A C 1
ATOM 836 O O . PRO A 1 111 ? 9.170 -17.785 1.444 1.00 95.25 111 PRO A O 1
ATOM 839 N N . SER A 1 112 ? 7.858 -17.983 3.228 1.00 93.62 112 SER A N 1
ATOM 840 C CA . SER A 1 112 ? 7.258 -19.253 2.788 1.00 93.62 112 SER A CA 1
ATOM 841 C C . SER A 1 112 ? 6.182 -19.080 1.710 1.00 93.62 112 SER A C 1
ATOM 843 O O . SER A 1 112 ? 5.892 -20.030 0.990 1.00 93.62 112 SER A O 1
ATOM 845 N N . VAL A 1 113 ? 5.584 -17.892 1.597 1.00 94.94 113 VAL A N 1
ATOM 846 C CA . VAL A 1 113 ? 4.537 -17.590 0.611 1.00 94.94 113 VAL A CA 1
ATOM 847 C C . VAL A 1 113 ? 5.164 -17.026 -0.657 1.00 94.94 113 VAL A C 1
ATOM 849 O O . VAL A 1 113 ? 4.886 -17.532 -1.746 1.00 94.94 113 VAL A O 1
ATOM 852 N N . TYR A 1 114 ? 6.032 -16.023 -0.497 1.00 95.56 114 TYR A N 1
ATOM 853 C CA . TYR A 1 114 ? 6.670 -15.318 -1.607 1.00 95.56 114 TYR A CA 1
ATOM 854 C C . TYR A 1 114 ? 8.006 -15.953 -2.021 1.00 95.56 114 TYR A C 1
ATOM 856 O O . TYR A 1 114 ? 8.312 -15.991 -3.202 1.00 95.56 114 TYR A O 1
ATOM 864 N N . GLY A 1 115 ? 8.755 -16.587 -1.118 1.00 93.50 115 GLY A N 1
ATOM 865 C CA . GLY A 1 115 ? 9.898 -17.428 -1.495 1.00 93.50 115 GLY A CA 1
ATOM 866 C C . GLY A 1 115 ? 10.974 -16.721 -2.319 1.00 93.50 115 GLY A C 1
ATOM 867 O O . GLY A 1 115 ? 11.096 -15.497 -2.315 1.00 93.50 115 GLY A O 1
ATOM 868 N N . LEU A 1 116 ? 11.779 -17.522 -3.012 1.00 95.38 116 LEU A N 1
ATOM 869 C CA . LEU A 1 116 ? 12.811 -17.054 -3.930 1.00 95.38 116 LEU A CA 1
ATOM 870 C C . LEU A 1 116 ? 12.520 -17.578 -5.341 1.00 95.38 116 LEU A C 1
ATOM 872 O O . LEU A 1 116 ? 11.928 -18.647 -5.511 1.00 95.38 116 LEU A O 1
ATOM 876 N N . ASP A 1 117 ? 12.965 -16.841 -6.351 1.00 91.62 117 ASP A N 1
ATOM 877 C CA . ASP A 1 117 ? 12.975 -17.277 -7.739 1.00 91.62 117 ASP A CA 1
ATOM 878 C C . ASP A 1 117 ? 14.027 -18.384 -7.982 1.00 91.62 117 ASP A C 1
ATOM 880 O O . ASP A 1 117 ? 14.785 -18.796 -7.100 1.00 91.62 117 ASP A O 1
ATOM 884 N N . LYS A 1 118 ? 14.104 -18.874 -9.225 1.00 91.00 118 LYS A N 1
ATOM 885 C CA . LYS A 1 118 ? 15.054 -19.929 -9.630 1.00 91.00 118 LYS A CA 1
ATOM 886 C C . LYS A 1 118 ? 16.536 -19.551 -9.472 1.00 91.00 118 LYS A C 1
ATOM 888 O O . LYS A 1 118 ? 17.385 -20.436 -9.536 1.00 91.00 118 LYS A O 1
ATOM 893 N N . ASN A 1 119 ? 16.842 -18.264 -9.336 1.00 92.44 119 ASN A N 1
ATOM 894 C CA . ASN A 1 119 ? 18.191 -17.736 -9.169 1.00 92.44 119 ASN A CA 1
ATOM 895 C C . ASN A 1 119 ? 18.498 -17.414 -7.695 1.00 92.44 119 ASN A C 1
ATOM 897 O O . ASN A 1 119 ? 19.606 -16.978 -7.396 1.00 92.44 119 ASN A O 1
ATOM 901 N N . GLY A 1 120 ? 17.545 -17.640 -6.784 1.00 94.00 120 GLY A N 1
ATOM 902 C CA . GLY A 1 120 ? 17.687 -17.330 -5.365 1.00 94.00 120 GLY A CA 1
ATOM 903 C C . GLY A 1 120 ? 17.389 -15.873 -5.005 1.00 94.00 120 GLY A C 1
ATOM 904 O O . GLY A 1 120 ? 17.699 -15.474 -3.886 1.00 94.00 120 GLY A O 1
ATOM 905 N N . ASN A 1 121 ? 16.794 -15.085 -5.907 1.00 94.75 121 ASN A N 1
ATOM 906 C CA . ASN A 1 121 ? 16.377 -13.713 -5.605 1.00 94.75 121 ASN A CA 1
ATOM 907 C C . ASN A 1 121 ? 14.952 -13.692 -5.040 1.00 94.75 121 ASN A C 1
ATOM 909 O O . ASN A 1 121 ? 14.162 -14.572 -5.380 1.00 94.75 121 ASN A O 1
ATOM 913 N N . PRO A 1 122 ? 14.576 -12.688 -4.235 1.00 97.06 122 PRO A N 1
ATOM 914 C CA . PRO A 1 122 ? 13.181 -12.424 -3.888 1.00 97.06 122 PRO A CA 1
ATOM 915 C C . PRO A 1 122 ? 12.228 -12.491 -5.089 1.00 97.06 122 PRO A C 1
ATOM 917 O O . PRO A 1 122 ? 12.474 -11.856 -6.115 1.00 97.06 122 PRO A O 1
ATOM 920 N N . ILE A 1 123 ? 11.113 -13.220 -4.979 1.00 96.50 123 ILE A N 1
ATOM 921 C CA . ILE A 1 123 ? 10.157 -13.303 -6.096 1.00 96.50 123 ILE A CA 1
ATOM 922 C C . ILE A 1 123 ? 9.533 -11.938 -6.401 1.00 96.50 123 ILE A C 1
ATOM 924 O O . ILE A 1 123 ? 9.288 -11.617 -7.564 1.00 96.50 123 ILE A O 1
ATOM 928 N N . LEU A 1 124 ? 9.303 -11.126 -5.360 1.00 97.06 124 LEU A N 1
ATOM 929 C CA . LEU A 1 124 ? 8.672 -9.813 -5.482 1.00 97.06 124 LEU A CA 1
ATOM 930 C C . LEU A 1 124 ? 9.624 -8.744 -6.042 1.00 97.06 124 LEU A C 1
ATOM 932 O O . L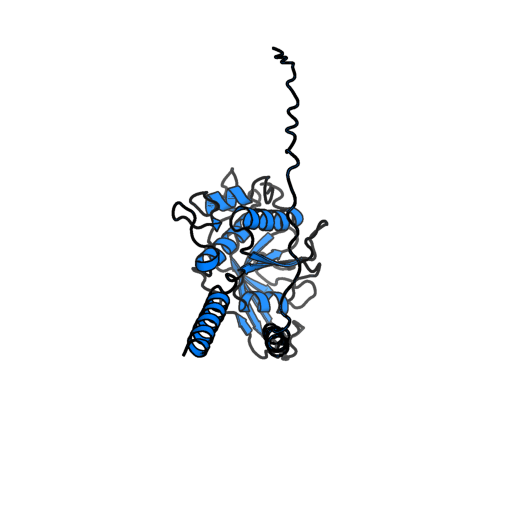EU A 1 124 ? 9.165 -7.665 -6.392 1.00 97.06 124 LEU A O 1
ATOM 936 N N . GLU A 1 125 ? 10.913 -9.056 -6.228 1.00 96.06 125 GLU A N 1
ATOM 937 C CA . GLU A 1 125 ? 11.800 -8.249 -7.079 1.00 96.06 125 GLU A CA 1
ATOM 938 C C . GLU A 1 125 ? 11.541 -8.480 -8.579 1.00 96.06 125 GLU A C 1
ATOM 940 O O . GLU A 1 125 ? 12.134 -7.810 -9.425 1.00 96.06 125 GLU A O 1
ATOM 945 N N . GLY A 1 126 ? 10.709 -9.459 -8.948 1.00 93.94 126 GLY A N 1
ATOM 946 C CA . GLY A 1 126 ? 10.310 -9.714 -10.331 1.00 93.94 126 GLY A CA 1
ATOM 947 C C . GLY A 1 126 ? 11.474 -10.042 -11.271 1.00 93.94 126 GLY A C 1
ATOM 948 O O . GLY A 1 126 ? 11.459 -9.680 -12.451 1.00 93.94 126 GLY A O 1
ATOM 949 N N . GLY A 1 127 ? 12.527 -10.674 -10.740 1.00 92.56 127 GLY A N 1
ATOM 950 C CA . GLY A 1 127 ? 13.742 -11.011 -11.485 1.00 92.56 127 GLY A CA 1
ATOM 951 C C . GLY A 1 127 ? 14.591 -9.802 -11.897 1.00 92.56 127 GLY A C 1
ATOM 952 O O . GLY A 1 127 ? 15.453 -9.946 -12.763 1.00 92.56 127 GLY A O 1
ATOM 953 N N . GLN A 1 128 ? 14.359 -8.623 -11.308 1.00 94.81 128 GLN A N 1
ATOM 954 C CA . GLN A 1 128 ? 15.110 -7.403 -11.627 1.00 94.81 128 GLN A CA 1
ATOM 955 C C . GLN A 1 128 ? 16.463 -7.312 -10.898 1.00 94.81 128 GLN A C 1
ATOM 957 O O . GLN A 1 128 ? 17.278 -6.447 -11.217 1.00 94.81 128 GLN A O 1
ATOM 962 N N . GLY A 1 129 ? 16.712 -8.190 -9.920 1.00 91.25 129 GLY A N 1
ATOM 963 C CA . GLY A 1 129 ? 17.964 -8.259 -9.156 1.00 91.25 129 GLY A CA 1
ATOM 964 C C . GLY A 1 129 ? 18.179 -7.108 -8.168 1.00 91.25 129 GLY A C 1
ATOM 965 O O . GLY A 1 129 ? 19.252 -7.005 -7.577 1.00 91.25 129 GLY A O 1
ATOM 966 N N . SER A 1 130 ? 17.199 -6.212 -8.026 1.00 96.06 130 SER A N 1
ATOM 967 C CA . SER A 1 130 ? 17.127 -5.232 -6.945 1.00 96.06 130 SER A CA 1
ATOM 968 C C . SER A 1 130 ? 15.709 -4.681 -6.803 1.00 96.06 130 SER A C 1
ATOM 970 O O . SER A 1 130 ? 14.986 -4.528 -7.791 1.00 96.06 130 SER A O 1
ATOM 972 N N . TRP A 1 131 ? 15.355 -4.270 -5.586 1.00 96.31 131 TRP A N 1
ATOM 973 C CA . TRP A 1 131 ? 14.100 -3.572 -5.295 1.00 96.31 131 TRP A CA 1
ATOM 974 C C . TRP A 1 131 ? 13.931 -2.262 -6.075 1.00 96.31 131 TRP A C 1
ATOM 976 O O . TRP A 1 131 ? 12.825 -1.929 -6.489 1.00 96.31 131 TRP A O 1
ATOM 986 N N . LEU A 1 132 ? 15.019 -1.528 -6.340 1.00 96.12 132 LEU A N 1
ATOM 987 C CA . LEU A 1 132 ? 14.951 -0.294 -7.128 1.00 96.12 132 LEU A CA 1
ATOM 988 C C . LEU A 1 132 ? 14.532 -0.572 -8.577 1.00 96.12 132 LEU A C 1
ATOM 990 O O . LEU A 1 132 ? 13.644 0.095 -9.106 1.00 96.12 132 LEU A O 1
ATOM 994 N N . ALA A 1 133 ? 15.142 -1.576 -9.208 1.00 96.38 133 ALA A N 1
ATOM 995 C CA . ALA A 1 133 ? 14.785 -1.973 -10.566 1.00 96.38 133 ALA A CA 1
ATOM 996 C C . ALA A 1 133 ? 13.369 -2.584 -10.625 1.00 96.38 133 ALA A C 1
ATOM 998 O O . ALA A 1 133 ? 12.636 -2.368 -11.590 1.00 96.38 133 ALA A O 1
ATOM 999 N N . ALA A 1 134 ? 12.936 -3.273 -9.565 1.00 97.75 134 ALA A N 1
ATOM 1000 C CA . ALA A 1 134 ? 11.555 -3.725 -9.413 1.00 97.75 134 ALA A CA 1
ATOM 1001 C C . ALA A 1 134 ? 10.563 -2.549 -9.343 1.00 97.75 134 ALA A C 1
ATOM 1003 O O . ALA A 1 134 ? 9.547 -2.572 -10.038 1.00 97.75 134 ALA A O 1
ATOM 1004 N N . ALA A 1 135 ? 10.871 -1.496 -8.576 1.00 97.94 135 ALA A N 1
ATOM 1005 C CA . ALA A 1 135 ? 10.054 -0.280 -8.513 1.00 97.94 135 ALA A CA 1
ATOM 1006 C C . ALA A 1 135 ? 10.004 0.453 -9.865 1.00 97.94 135 ALA A C 1
ATOM 1008 O O . ALA A 1 135 ? 8.946 0.929 -10.271 1.00 97.94 135 ALA A O 1
ATOM 1009 N N . GLN A 1 136 ? 11.121 0.493 -10.600 1.00 97.25 136 GLN A N 1
ATOM 1010 C CA . GLN A 1 136 ? 11.181 1.025 -11.969 1.00 97.25 136 GLN A CA 1
ATOM 1011 C C . GLN A 1 136 ? 10.288 0.237 -12.932 1.00 97.25 136 GLN A C 1
ATOM 1013 O O . GLN A 1 136 ? 9.563 0.829 -13.732 1.00 97.25 136 GLN A O 1
ATOM 1018 N N . LEU A 1 137 ? 10.304 -1.096 -12.836 1.00 97.38 137 LEU A N 1
ATOM 1019 C CA . LEU A 1 137 ? 9.410 -1.952 -13.608 1.00 97.38 137 LEU A CA 1
ATOM 1020 C C . LEU A 1 137 ? 7.943 -1.683 -13.248 1.00 97.38 137 LEU A C 1
ATOM 1022 O O . LEU A 1 137 ? 7.128 -1.509 -14.152 1.00 97.38 137 LEU A O 1
ATOM 1026 N N . LEU A 1 138 ? 7.619 -1.614 -11.952 1.00 98.38 138 LEU A N 1
ATOM 1027 C CA . LEU A 1 138 ? 6.271 -1.345 -11.442 1.00 98.38 138 LEU A CA 1
ATOM 1028 C C . LEU A 1 138 ? 5.739 0.028 -11.887 1.00 98.38 138 LEU A C 1
ATOM 1030 O O . LEU A 1 138 ? 4.567 0.151 -12.232 1.00 98.38 138 LEU A O 1
ATOM 1034 N N . ALA A 1 139 ? 6.601 1.043 -11.950 1.00 98.06 139 ALA A N 1
ATOM 1035 C CA . ALA A 1 139 ? 6.264 2.364 -12.480 1.00 98.06 139 ALA A CA 1
ATOM 1036 C C . ALA A 1 139 ? 5.981 2.359 -13.998 1.00 98.06 139 ALA A C 1
ATOM 1038 O O . ALA A 1 139 ? 5.377 3.290 -14.528 1.00 98.06 139 ALA A O 1
ATOM 1039 N N . GLY A 1 140 ? 6.427 1.325 -14.716 1.00 97.44 140 GLY A N 1
ATOM 1040 C CA . GLY A 1 140 ? 6.351 1.238 -16.169 1.00 97.44 140 GLY A CA 1
ATOM 1041 C C . GLY A 1 140 ? 4.930 1.099 -16.741 1.00 97.44 140 GLY A C 1
ATOM 1042 O O . GLY A 1 140 ? 3.966 0.817 -16.023 1.00 97.44 140 GLY A O 1
ATOM 1043 N N . PRO A 1 141 ? 4.785 1.230 -18.074 1.00 96.81 141 PRO A N 1
ATOM 1044 C CA . PRO A 1 141 ? 3.488 1.289 -18.760 1.00 96.81 141 PRO A CA 1
ATOM 1045 C C . PRO A 1 141 ? 2.652 0.004 -18.673 1.00 96.81 141 PRO A C 1
ATOM 1047 O O . PRO A 1 141 ? 1.451 0.046 -18.914 1.00 96.81 141 PRO A O 1
ATOM 1050 N N . ASN A 1 142 ? 3.264 -1.134 -18.336 1.00 97.31 142 ASN A N 1
ATOM 1051 C CA . ASN A 1 142 ? 2.555 -2.411 -18.192 1.00 97.31 142 ASN A CA 1
ATOM 1052 C C . ASN A 1 142 ? 1.893 -2.584 -16.814 1.00 97.31 142 ASN A C 1
ATOM 1054 O O . ASN A 1 142 ? 1.128 -3.531 -16.629 1.00 97.31 142 ASN A O 1
ATOM 1058 N N . TYR A 1 143 ? 2.202 -1.705 -15.857 1.00 97.69 143 TYR A N 1
ATOM 1059 C CA . TYR A 1 143 ? 1.692 -1.769 -14.492 1.00 97.69 143 TYR A CA 1
ATOM 1060 C C . TYR A 1 143 ? 1.085 -0.417 -14.099 1.00 97.69 143 TYR A C 1
ATOM 1062 O O . TYR A 1 143 ? -0.056 -0.156 -14.468 1.00 97.69 143 TYR A O 1
ATOM 1070 N N . MET A 1 144 ? 1.815 0.453 -13.392 1.00 97.94 144 MET A N 1
ATOM 1071 C CA . MET A 1 144 ? 1.258 1.715 -12.885 1.00 97.94 144 MET A CA 1
ATOM 1072 C C . MET A 1 144 ? 1.255 2.861 -13.902 1.00 97.94 144 MET A C 1
ATOM 1074 O O . MET A 1 144 ? 0.581 3.865 -13.679 1.00 97.94 144 MET A O 1
ATOM 1078 N N . ASN A 1 145 ? 1.975 2.734 -15.023 1.00 96.88 145 ASN A N 1
ATOM 1079 C CA . ASN A 1 145 ? 2.068 3.778 -16.050 1.00 96.88 145 ASN A CA 1
ATOM 1080 C C . ASN A 1 145 ? 2.314 5.175 -15.438 1.00 96.88 145 ASN A C 1
ATOM 1082 O O . ASN A 1 145 ? 1.631 6.153 -15.754 1.00 96.88 145 ASN A O 1
ATOM 1086 N N . THR A 1 146 ? 3.250 5.232 -14.491 1.00 96.06 146 THR A N 1
ATOM 1087 C CA . THR A 1 146 ? 3.554 6.423 -13.706 1.00 96.06 146 THR A CA 1
ATOM 1088 C C . THR A 1 146 ? 4.199 7.473 -14.597 1.00 96.06 146 THR A C 1
ATOM 1090 O O . THR A 1 146 ? 5.171 7.209 -15.308 1.00 96.06 146 THR A O 1
ATOM 1093 N N . ASN A 1 147 ? 3.680 8.695 -14.542 1.00 94.25 147 ASN A N 1
ATOM 1094 C CA . ASN A 1 147 ? 4.264 9.831 -15.229 1.00 94.25 147 ASN A CA 1
ATOM 1095 C C . ASN A 1 147 ? 5.145 10.636 -14.273 1.00 94.25 147 ASN A C 1
ATOM 1097 O O . ASN A 1 147 ? 4.751 10.935 -13.151 1.00 94.25 147 ASN A O 1
ATOM 1101 N N . GLN A 1 148 ? 6.306 11.075 -14.753 1.00 91.81 148 GLN A N 1
ATOM 1102 C CA . GLN A 1 148 ? 7.237 11.866 -13.952 1.00 91.81 148 GLN A CA 1
ATOM 1103 C C . GLN A 1 148 ? 6.627 13.166 -13.385 1.00 91.81 148 GLN A C 1
ATOM 1105 O O . GLN A 1 148 ? 6.962 13.555 -12.268 1.00 91.81 148 GLN A O 1
ATOM 1110 N N . ASN A 1 149 ? 5.739 13.819 -14.139 1.00 89.69 149 ASN A N 1
ATOM 1111 C CA . ASN A 1 149 ? 5.186 15.135 -13.815 1.00 89.69 149 ASN A CA 1
ATOM 1112 C C . ASN A 1 149 ? 3.788 15.065 -13.194 1.00 89.69 149 ASN A C 1
ATOM 1114 O O . ASN A 1 149 ? 3.416 15.957 -12.441 1.00 89.69 149 ASN A O 1
ATOM 1118 N N . THR A 1 150 ? 2.997 14.046 -13.541 1.00 91.69 150 THR A N 1
ATOM 1119 C CA . THR A 1 150 ? 1.599 13.920 -13.083 1.00 91.69 150 THR A CA 1
ATOM 1120 C C . THR A 1 150 ? 1.365 12.737 -12.151 1.00 91.69 150 THR A C 1
ATOM 1122 O O . THR A 1 150 ? 0.251 12.549 -11.679 1.00 91.69 150 THR A O 1
ATOM 1125 N N . GLY A 1 151 ? 2.386 11.921 -11.909 1.00 94.38 151 GLY A N 1
ATOM 1126 C CA . GLY A 1 151 ? 2.319 10.772 -11.023 1.00 94.38 151 GLY A CA 1
ATOM 1127 C C . GLY A 1 151 ? 1.522 9.598 -11.567 1.00 94.38 151 GLY A C 1
ATOM 1128 O O . GLY A 1 151 ? 1.478 9.346 -12.774 1.00 94.38 151 GLY A O 1
ATOM 1129 N N . THR A 1 152 ? 0.945 8.838 -10.641 1.00 95.12 152 THR A N 1
ATOM 1130 C CA . THR A 1 152 ? 0.137 7.647 -10.915 1.00 95.12 152 THR A CA 1
ATOM 1131 C C . THR A 1 152 ? -1.308 7.961 -10.567 1.00 95.12 152 THR A C 1
ATOM 1133 O O . THR A 1 152 ? -1.579 8.424 -9.468 1.00 95.12 152 THR A O 1
ATOM 1136 N N . THR A 1 153 ? -2.236 7.705 -11.483 1.00 94.56 153 THR A N 1
ATOM 1137 C CA . THR A 1 153 ? -3.674 7.776 -11.180 1.00 94.56 153 THR A CA 1
ATOM 1138 C C . THR A 1 153 ? -4.088 6.597 -10.300 1.00 94.56 153 THR A C 1
ATOM 1140 O O . THR A 1 153 ? -3.602 5.494 -10.559 1.00 94.56 153 THR A O 1
ATOM 1143 N N . ASP A 1 154 ? -5.066 6.759 -9.411 1.00 92.62 154 ASP A N 1
ATOM 1144 C CA . ASP A 1 154 ? -5.555 5.690 -8.517 1.00 92.62 154 ASP A CA 1
ATOM 1145 C C . ASP A 1 154 ? -5.912 4.396 -9.261 1.00 92.62 154 ASP A C 1
ATOM 1147 O O . ASP A 1 154 ? -5.491 3.304 -8.882 1.00 92.62 154 ASP A O 1
ATOM 1151 N N . THR A 1 155 ? -6.590 4.509 -10.409 1.00 93.12 155 THR A N 1
ATOM 1152 C CA . THR A 1 155 ? -6.937 3.349 -11.245 1.00 93.12 155 THR A CA 1
ATOM 1153 C C . THR A 1 155 ? -5.698 2.562 -11.688 1.00 93.12 155 THR A C 1
ATOM 1155 O O . THR A 1 155 ? -5.698 1.332 -11.634 1.00 93.12 155 THR A O 1
ATOM 1158 N N . ASN A 1 156 ? -4.625 3.247 -12.092 1.00 95.62 156 ASN A N 1
ATOM 1159 C CA . ASN A 1 156 ? -3.376 2.585 -12.477 1.00 95.62 156 ASN A CA 1
ATOM 1160 C C . ASN A 1 156 ? -2.573 2.110 -11.264 1.00 95.62 156 ASN A C 1
ATOM 1162 O O . ASN A 1 156 ? -1.871 1.108 -11.370 1.00 95.62 156 ASN A O 1
ATOM 1166 N N . TRP A 1 157 ? -2.671 2.793 -10.124 1.00 96.19 157 TRP A N 1
ATOM 1167 C CA . TRP A 1 157 ? -2.043 2.351 -8.884 1.00 96.19 157 TRP A CA 1
ATOM 1168 C C . TRP A 1 157 ? -2.610 0.992 -8.459 1.00 96.19 157 TRP A C 1
ATOM 1170 O O . TRP A 1 157 ? -1.867 0.011 -8.371 1.00 96.19 157 TRP A O 1
ATOM 1180 N N . VAL A 1 158 ? -3.937 0.902 -8.333 1.00 95.50 158 VAL A N 1
ATOM 1181 C CA . VAL A 1 158 ? -4.653 -0.329 -7.978 1.00 95.50 158 VAL A CA 1
ATOM 1182 C C . VAL A 1 158 ? -4.423 -1.429 -9.018 1.00 95.50 158 VAL A C 1
ATOM 1184 O O . VAL A 1 158 ? -3.993 -2.534 -8.678 1.00 95.50 158 VAL A O 1
ATOM 1187 N N . ALA A 1 159 ? -4.677 -1.147 -10.300 1.00 95.75 159 ALA A N 1
ATOM 1188 C CA . ALA A 1 159 ? -4.547 -2.156 -11.352 1.00 95.75 159 ALA A CA 1
ATOM 1189 C C . ALA A 1 159 ? -3.092 -2.608 -11.543 1.00 95.75 159 ALA A C 1
ATOM 1191 O O . ALA A 1 159 ? -2.832 -3.798 -11.720 1.00 95.75 159 ALA A O 1
ATOM 1192 N N . GLY A 1 160 ? -2.136 -1.679 -11.476 1.00 97.00 160 GLY A N 1
ATOM 1193 C CA . GLY A 1 160 ? -0.712 -1.958 -11.617 1.00 97.00 160 GLY A CA 1
ATOM 1194 C C . GLY A 1 160 ? -0.192 -2.881 -10.521 1.00 97.00 160 GLY A C 1
ATOM 1195 O O . GLY A 1 160 ? 0.496 -3.854 -10.832 1.00 97.00 160 GLY A O 1
ATOM 1196 N N . LYS A 1 161 ? -0.593 -2.637 -9.268 1.00 96.62 161 LYS A N 1
ATOM 1197 C CA . LYS A 1 161 ? -0.262 -3.478 -8.109 1.00 96.62 161 LYS A CA 1
ATOM 1198 C C . LYS A 1 161 ? -0.759 -4.914 -8.285 1.00 96.62 161 LYS A C 1
ATOM 1200 O O . LYS A 1 161 ? 0.021 -5.865 -8.212 1.00 96.62 161 LYS A O 1
ATOM 1205 N N . VAL A 1 162 ? -2.041 -5.066 -8.625 1.00 96.94 162 VAL A N 1
ATOM 1206 C CA . VAL A 1 162 ? -2.663 -6.375 -8.882 1.00 96.94 162 VAL A CA 1
ATOM 1207 C C . VAL A 1 162 ? -1.981 -7.098 -10.045 1.00 96.94 162 VAL A C 1
ATOM 1209 O O . VAL A 1 162 ? -1.670 -8.285 -9.942 1.00 96.94 162 VAL A O 1
ATOM 1212 N N . ASN A 1 163 ? -1.724 -6.397 -11.151 1.00 97.88 163 ASN A N 1
ATOM 1213 C CA . ASN A 1 163 ? -1.058 -6.971 -12.319 1.00 97.88 163 ASN A CA 1
ATOM 1214 C C . ASN A 1 163 ? 0.364 -7.438 -11.990 1.00 97.88 163 ASN A C 1
ATOM 1216 O O . ASN A 1 163 ? 0.768 -8.507 -12.445 1.00 97.88 163 ASN A O 1
ATOM 1220 N N . TYR A 1 164 ? 1.104 -6.675 -11.181 1.00 98.44 164 TYR A N 1
ATOM 1221 C CA . TYR A 1 164 ? 2.460 -7.026 -10.764 1.00 98.44 164 TYR A CA 1
ATOM 1222 C C . TYR A 1 164 ? 2.475 -8.302 -9.923 1.00 98.44 164 TYR A C 1
ATOM 1224 O O . TYR A 1 164 ? 3.166 -9.265 -10.261 1.00 98.44 164 TYR A O 1
ATOM 1232 N N . LEU A 1 165 ? 1.653 -8.361 -8.874 1.00 98.00 165 LEU A N 1
ATOM 1233 C CA . LEU A 1 165 ? 1.575 -9.541 -8.013 1.00 98.00 165 LEU A CA 1
ATOM 1234 C C . LEU A 1 165 ? 1.062 -10.772 -8.762 1.00 98.00 165 LEU A C 1
ATOM 1236 O O . LEU A 1 165 ? 1.598 -11.859 -8.581 1.00 98.00 165 LEU A O 1
ATOM 1240 N N . ASN A 1 166 ? 0.105 -10.621 -9.678 1.00 97.25 166 ASN A N 1
ATOM 1241 C CA . ASN A 1 166 ? -0.339 -11.737 -10.515 1.00 97.25 166 ASN A CA 1
ATOM 1242 C C . ASN A 1 166 ? 0.742 -12.226 -11.490 1.00 97.25 166 ASN A C 1
ATOM 1244 O O . ASN A 1 166 ? 0.760 -13.411 -11.824 1.00 97.25 166 ASN A O 1
ATOM 1248 N N . ALA A 1 167 ? 1.631 -11.344 -11.952 1.00 97.62 167 ALA A N 1
ATOM 1249 C CA . ALA A 1 167 ? 2.723 -11.718 -12.844 1.00 97.62 167 ALA A CA 1
ATOM 1250 C C . ALA A 1 167 ? 3.834 -12.487 -12.112 1.00 97.62 167 ALA A C 1
ATOM 1252 O O . ALA A 1 167 ? 4.365 -13.455 -12.658 1.00 97.62 167 ALA A O 1
ATOM 1253 N N . PHE A 1 168 ? 4.177 -12.074 -10.888 1.00 97.06 168 PHE A N 1
ATOM 1254 C CA . PHE A 1 168 ? 5.349 -12.597 -10.177 1.00 97.06 168 PHE A CA 1
ATOM 1255 C C . PHE A 1 168 ? 5.018 -13.566 -9.039 1.00 97.06 168 PHE A C 1
ATOM 1257 O O . PHE A 1 168 ? 5.787 -14.487 -8.790 1.00 97.06 168 PHE A O 1
ATOM 1264 N N . ALA A 1 169 ? 3.858 -13.433 -8.402 1.00 96.25 169 ALA A N 1
ATOM 1265 C CA . ALA A 1 169 ? 3.394 -14.285 -7.310 1.00 96.25 169 ALA A CA 1
ATOM 1266 C C . ALA A 1 169 ? 1.922 -14.723 -7.527 1.00 96.25 169 ALA A C 1
ATOM 1268 O O . ALA A 1 169 ? 1.046 -14.438 -6.704 1.00 96.25 169 ALA A O 1
ATOM 1269 N N . PRO A 1 170 ? 1.609 -15.423 -8.638 1.00 96.62 170 PRO A N 1
ATOM 1270 C CA . PRO A 1 170 ? 0.233 -15.740 -9.014 1.00 96.62 170 PRO A CA 1
ATOM 1271 C C . PRO A 1 170 ? -0.492 -16.548 -7.932 1.00 96.62 170 PRO A C 1
ATOM 1273 O O . PRO A 1 170 ? -0.038 -17.617 -7.520 1.00 96.62 170 PRO A O 1
ATOM 1276 N N . GLY A 1 171 ? -1.651 -16.045 -7.495 1.00 95.31 171 GLY A N 1
ATOM 1277 C CA . GLY A 1 171 ? -2.496 -16.700 -6.491 1.00 95.31 171 GLY A CA 1
ATOM 1278 C C . GLY A 1 171 ? -1.914 -16.719 -5.073 1.00 95.31 171 GLY A C 1
ATOM 1279 O O . GLY A 1 171 ? -2.431 -17.443 -4.224 1.00 95.31 171 GLY A O 1
ATOM 1280 N N . LYS A 1 172 ? -0.844 -15.957 -4.814 1.00 96.44 172 LYS A N 1
ATOM 1281 C CA . LYS A 1 172 ? -0.207 -15.847 -3.494 1.00 96.44 172 LYS A CA 1
ATOM 1282 C C . LYS A 1 172 ? -0.729 -14.676 -2.664 1.00 96.44 172 LYS A C 1
ATOM 1284 O O . LYS A 1 172 ? -0.388 -14.594 -1.489 1.00 96.44 172 LYS A O 1
ATOM 1289 N N . THR A 1 173 ? -1.563 -13.816 -3.243 1.00 97.19 173 THR A N 1
ATOM 1290 C CA . THR A 1 173 ? -2.026 -12.581 -2.606 1.00 97.19 173 THR A CA 1
ATOM 1291 C C . THR A 1 173 ? -3.525 -12.385 -2.809 1.00 97.19 173 THR A C 1
ATOM 1293 O O . THR A 1 173 ? -4.038 -12.583 -3.913 1.00 97.19 173 THR A O 1
ATOM 1296 N N . THR A 1 174 ? -4.223 -11.987 -1.749 1.00 97.31 174 THR A N 1
ATOM 1297 C CA . THR A 1 174 ? -5.560 -11.384 -1.813 1.00 97.31 174 THR A CA 1
ATOM 1298 C C . THR A 1 174 ? -5.469 -9.898 -1.517 1.00 97.31 174 THR A C 1
ATOM 1300 O O . THR A 1 174 ? -4.525 -9.447 -0.881 1.00 97.31 174 THR A O 1
ATOM 1303 N N . PHE A 1 175 ? -6.460 -9.148 -1.983 1.00 97.69 175 PHE A N 1
ATOM 1304 C CA . PHE A 1 175 ? -6.479 -7.695 -1.889 1.00 97.69 175 PHE A CA 1
ATOM 1305 C C . PHE A 1 175 ? -7.695 -7.243 -1.099 1.00 97.69 175 PHE A C 1
ATOM 1307 O O . PHE A 1 175 ? -8.774 -7.831 -1.228 1.00 97.69 175 PHE A O 1
ATOM 1314 N N . ALA A 1 176 ? -7.523 -6.166 -0.348 1.00 97.81 176 ALA A N 1
ATOM 1315 C CA . ALA A 1 176 ? -8.606 -5.410 0.247 1.00 97.81 176 ALA A CA 1
ATOM 1316 C C . ALA A 1 176 ? -8.317 -3.918 0.084 1.00 97.81 176 ALA A C 1
ATOM 1318 O O . ALA A 1 176 ? -7.162 -3.495 0.014 1.00 97.81 176 ALA A O 1
ATOM 1319 N N . GLY A 1 177 ? -9.369 -3.110 0.006 1.00 97.31 177 GLY A N 1
ATOM 1320 C CA . GLY A 1 177 ? -9.195 -1.672 -0.101 1.00 97.31 177 GLY A CA 1
ATOM 1321 C C . GLY A 1 177 ? -10.425 -0.884 0.298 1.00 97.31 177 GLY A C 1
ATOM 1322 O O . GLY A 1 177 ? -11.560 -1.345 0.152 1.00 97.31 177 GLY A O 1
ATOM 1323 N N . MET A 1 178 ? -10.169 0.317 0.795 1.00 97.69 178 MET A N 1
ATOM 1324 C CA . MET A 1 178 ? -11.144 1.386 0.950 1.00 97.69 178 MET A CA 1
ATOM 1325 C C . MET A 1 178 ? -10.593 2.598 0.208 1.00 97.69 178 MET A C 1
ATOM 1327 O O . MET A 1 178 ? -9.674 3.241 0.703 1.00 97.69 178 MET A O 1
ATOM 1331 N N . ASP A 1 179 ? -11.098 2.866 -0.993 1.00 94.62 179 ASP A N 1
ATOM 1332 C CA . ASP A 1 179 ? -10.641 3.988 -1.817 1.00 94.62 179 ASP A CA 1
ATOM 1333 C C . ASP A 1 179 ? -11.832 4.850 -2.262 1.00 94.62 179 ASP A C 1
ATOM 1335 O O . ASP A 1 179 ? -12.656 4.430 -3.072 1.00 94.62 179 ASP A O 1
ATOM 1339 N N . SER A 1 180 ? -11.993 6.061 -1.740 1.00 92.25 180 SER A N 1
ATOM 1340 C CA . SER A 1 180 ? -13.091 6.939 -2.174 1.00 92.25 180 SER A CA 1
ATOM 1341 C C . SER A 1 180 ? -12.770 7.735 -3.443 1.00 92.25 180 SER A C 1
ATOM 1343 O O . SER A 1 180 ? -13.691 8.264 -4.073 1.00 92.25 180 SER A O 1
ATOM 1345 N N . ALA A 1 181 ? -11.495 7.799 -3.835 1.00 84.88 181 ALA A N 1
ATOM 1346 C CA . ALA A 1 181 ? -10.998 8.583 -4.960 1.00 84.88 181 ALA A CA 1
ATOM 1347 C C . ALA A 1 181 ? -10.954 7.780 -6.275 1.00 84.88 181 ALA A C 1
ATOM 1349 O O . ALA A 1 181 ? -11.109 8.354 -7.359 1.00 84.88 181 ALA A O 1
ATOM 1350 N N . ALA A 1 182 ? -10.850 6.448 -6.202 1.00 81.50 182 ALA A N 1
ATOM 1351 C CA . ALA A 1 182 ? -10.742 5.587 -7.374 1.00 81.50 182 ALA A CA 1
ATOM 1352 C C . ALA A 1 182 ? -11.915 5.728 -8.356 1.00 81.50 182 ALA A C 1
ATOM 1354 O O . ALA A 1 182 ? -13.094 5.518 -8.042 1.00 81.50 182 ALA A O 1
ATOM 1355 N N . THR A 1 183 ? -11.568 5.970 -9.620 1.00 80.00 183 THR A N 1
ATOM 1356 C CA . THR A 1 183 ? -12.520 5.961 -10.738 1.00 80.00 183 THR A CA 1
ATOM 1357 C C . THR A 1 183 ? -12.673 4.565 -11.352 1.00 80.00 183 THR A C 1
ATOM 1359 O O . THR A 1 183 ? -11.774 3.727 -11.276 1.00 80.00 183 THR A O 1
ATOM 1362 N N . ASN A 1 184 ? -13.830 4.297 -11.966 1.00 76.69 184 ASN A N 1
ATOM 1363 C CA . ASN A 1 184 ? -14.134 3.008 -12.598 1.00 76.69 184 ASN A CA 1
ATOM 1364 C C . ASN A 1 184 ? -13.240 2.718 -13.825 1.00 76.69 184 ASN A C 1
ATOM 1366 O O . ASN A 1 184 ? -12.978 3.639 -14.601 1.00 76.69 184 ASN A O 1
ATOM 1370 N N . PRO A 1 185 ? -12.876 1.442 -14.088 1.00 83.44 185 PRO A N 1
ATOM 1371 C CA . PRO A 1 185 ? -13.342 0.228 -13.412 1.00 83.44 185 PRO A CA 1
ATOM 1372 C C . PRO A 1 185 ? -12.583 -0.079 -12.116 1.00 83.44 185 PRO A C 1
ATOM 1374 O O . PRO A 1 185 ? -11.359 -0.022 -12.064 1.00 83.44 185 PRO A O 1
ATOM 1377 N N . ARG A 1 186 ? -13.340 -0.476 -11.093 1.00 84.75 186 ARG A N 1
ATOM 1378 C CA . ARG A 1 186 ? -12.838 -0.823 -9.766 1.00 84.75 186 ARG A CA 1
ATOM 1379 C C . ARG A 1 186 ? -12.916 -2.334 -9.522 1.00 84.75 186 ARG A C 1
ATOM 1381 O O . ARG A 1 186 ? -13.914 -2.950 -9.912 1.00 84.75 186 ARG A O 1
ATOM 1388 N N . PRO A 1 187 ? -11.915 -2.955 -8.881 1.00 91.44 187 PRO A N 1
ATOM 1389 C CA . PRO A 1 187 ? -12.021 -4.345 -8.460 1.00 91.44 187 PRO A CA 1
ATOM 1390 C C . PRO A 1 187 ? -13.132 -4.552 -7.422 1.00 91.44 187 PRO A C 1
ATOM 1392 O O . PRO A 1 187 ? -13.354 -3.711 -6.562 1.00 91.44 187 PRO A O 1
ATOM 1395 N N . ALA A 1 188 ? -13.794 -5.711 -7.440 1.00 94.44 188 ALA A N 1
ATOM 1396 C CA . ALA A 1 188 ? -14.899 -6.001 -6.516 1.00 94.44 188 ALA A CA 1
ATOM 1397 C C . ALA A 1 188 ? -14.494 -6.064 -5.027 1.00 94.44 188 ALA A C 1
ATOM 1399 O O . ALA A 1 188 ? -15.366 -6.055 -4.164 1.00 94.44 188 ALA A O 1
ATOM 1400 N N . TRP A 1 189 ? -13.196 -6.179 -4.731 1.00 95.62 189 TRP A N 1
ATOM 1401 C CA . TRP A 1 189 ? -12.661 -6.203 -3.367 1.00 95.62 189 TRP A CA 1
ATOM 1402 C C . TRP A 1 189 ? -12.465 -4.806 -2.761 1.00 95.62 189 TRP A C 1
ATOM 1404 O O . TRP A 1 189 ? -12.253 -4.693 -1.555 1.00 95.62 189 TRP A O 1
ATOM 1414 N N . ASP A 1 190 ? -12.523 -3.753 -3.577 1.00 95.81 190 ASP A N 1
ATOM 1415 C CA . ASP A 1 190 ? -12.413 -2.371 -3.122 1.00 95.81 190 ASP A CA 1
ATOM 1416 C C . ASP A 1 190 ? -13.808 -1.818 -2.790 1.00 95.81 190 ASP A C 1
ATOM 1418 O O . ASP A 1 190 ? -14.735 -1.860 -3.604 1.00 95.81 190 ASP A O 1
ATOM 1422 N N . GLN A 1 191 ? -13.952 -1.322 -1.562 1.00 96.25 191 GLN A N 1
ATOM 1423 C CA . GLN A 1 191 ? -15.233 -1.002 -0.939 1.00 96.25 191 GLN A CA 1
ATOM 1424 C C . GLN A 1 191 ? -15.849 0.334 -1.374 1.00 96.25 191 GLN A C 1
ATOM 1426 O O . GLN A 1 191 ? -17.006 0.582 -1.035 1.00 96.25 191 GLN A O 1
ATOM 1431 N N . ASN A 1 192 ? -15.135 1.193 -2.110 1.00 94.50 192 ASN A N 1
ATOM 1432 C CA . ASN A 1 192 ? -15.635 2.524 -2.498 1.00 94.50 192 ASN A CA 1
ATOM 1433 C C . ASN A 1 192 ? -16.128 3.371 -1.324 1.00 94.50 192 ASN A C 1
ATOM 1435 O O . ASN A 1 192 ? -17.249 3.882 -1.303 1.00 94.50 192 ASN A O 1
ATOM 1439 N N . ALA A 1 193 ? -15.258 3.496 -0.330 1.00 96.19 193 ALA A N 1
ATOM 1440 C CA . ALA A 1 193 ? -15.488 4.259 0.880 1.00 96.19 193 ALA A CA 1
ATOM 1441 C C . ALA A 1 193 ? -14.165 4.866 1.352 1.00 96.19 193 ALA A C 1
ATOM 1443 O O . ALA A 1 193 ? -13.101 4.343 1.032 1.00 96.19 193 ALA A O 1
ATOM 1444 N N . ASN A 1 194 ? -14.232 5.948 2.132 1.00 96.94 194 ASN A N 1
ATOM 1445 C CA . ASN A 1 194 ? -13.035 6.478 2.781 1.00 96.94 194 ASN A CA 1
ATOM 1446 C C . ASN A 1 194 ? -12.481 5.443 3.777 1.00 96.94 194 ASN A C 1
ATOM 1448 O O . ASN A 1 194 ? -13.276 4.774 4.450 1.00 96.94 194 ASN A O 1
ATOM 1452 N N . PRO A 1 195 ? -11.152 5.346 3.931 1.00 97.12 195 PRO A N 1
ATOM 1453 C CA . PRO A 1 195 ? -10.530 4.497 4.935 1.00 97.12 195 PRO A CA 1
ATOM 1454 C C . PRO A 1 195 ? -11.062 4.746 6.342 1.00 97.12 195 PRO A C 1
ATOM 1456 O O . PRO A 1 195 ? -11.269 5.884 6.763 1.00 97.12 195 PRO A O 1
ATOM 1459 N N . THR A 1 196 ? -11.233 3.663 7.094 1.00 96.44 196 THR A N 1
ATOM 1460 C CA . THR A 1 196 ? -11.589 3.712 8.516 1.00 96.44 196 THR A CA 1
ATOM 1461 C C . THR A 1 196 ? -10.430 3.216 9.367 1.00 96.44 196 THR A C 1
ATOM 1463 O O . THR A 1 196 ? -9.604 2.419 8.912 1.00 96.44 196 THR A O 1
ATOM 1466 N N . VAL A 1 197 ? -10.389 3.639 10.632 1.00 95.56 197 VAL A N 1
ATOM 1467 C CA . VAL A 1 197 ? -9.412 3.126 11.605 1.00 95.56 197 VAL A CA 1
ATOM 1468 C C . VAL A 1 197 ? -9.540 1.614 11.745 1.00 95.56 197 VAL A C 1
ATOM 1470 O O . VAL A 1 197 ? -8.545 0.908 11.636 1.00 95.56 197 VAL A O 1
ATOM 1473 N N . ASN A 1 198 ? -10.773 1.112 11.867 1.00 93.94 198 ASN A N 1
ATOM 1474 C CA . ASN A 1 198 ? -11.053 -0.318 11.985 1.00 93.94 198 ASN A CA 1
ATOM 1475 C C . ASN A 1 198 ? -10.516 -1.131 10.803 1.00 93.94 198 ASN A C 1
ATOM 1477 O O . ASN A 1 198 ? -9.952 -2.200 11.027 1.00 93.94 198 ASN A O 1
ATOM 1481 N N . PHE A 1 199 ? -10.636 -0.631 9.569 1.00 95.94 199 PHE A N 1
ATOM 1482 C CA . PHE A 1 199 ? -10.029 -1.283 8.409 1.00 95.94 199 PHE A CA 1
ATOM 1483 C C . PHE A 1 199 ? -8.510 -1.390 8.573 1.00 95.94 199 PHE A C 1
ATOM 1485 O O . PHE A 1 199 ? -7.980 -2.499 8.617 1.00 95.94 199 PHE A O 1
ATOM 1492 N N . MET A 1 200 ? -7.814 -0.262 8.754 1.00 96.50 200 MET A N 1
ATOM 1493 C CA . MET A 1 200 ? -6.347 -0.254 8.852 1.00 96.50 200 MET A CA 1
ATOM 1494 C C . MET A 1 200 ? -5.836 -1.125 10.006 1.00 96.50 200 MET A C 1
ATOM 1496 O O . MET A 1 200 ? -4.846 -1.842 9.881 1.00 96.50 200 MET A O 1
ATOM 1500 N N . LEU A 1 201 ? -6.548 -1.103 11.127 1.00 93.06 201 LEU A N 1
ATOM 1501 C CA . LEU A 1 201 ? -6.217 -1.851 12.328 1.00 93.06 201 LEU A CA 1
ATOM 1502 C C . LEU A 1 201 ? -6.373 -3.361 12.143 1.00 93.06 201 LEU A C 1
ATOM 1504 O O . LEU A 1 201 ? -5.506 -4.134 12.552 1.00 93.06 201 LEU A O 1
ATOM 1508 N N . GLN A 1 202 ? -7.451 -3.790 11.481 1.00 93.06 202 GLN A N 1
ATOM 1509 C CA . GLN A 1 202 ? -7.667 -5.195 11.138 1.00 93.06 202 GLN A CA 1
ATOM 1510 C C . GLN A 1 202 ? -6.582 -5.714 10.194 1.00 93.06 202 GLN A C 1
ATOM 1512 O O . GLN A 1 202 ? -6.045 -6.794 10.441 1.00 93.06 202 GLN A O 1
ATOM 1517 N N . GLN A 1 203 ? -6.233 -4.946 9.159 1.00 94.94 203 GLN A N 1
ATOM 1518 C CA . GLN A 1 203 ? -5.190 -5.329 8.203 1.00 94.94 203 GLN A CA 1
ATOM 1519 C C . GLN A 1 203 ? -3.804 -5.417 8.888 1.00 94.94 203 GLN A C 1
ATOM 1521 O O . GLN A 1 203 ? -3.126 -6.447 8.815 1.00 94.94 203 GLN A O 1
ATOM 1526 N N . LEU A 1 204 ? -3.417 -4.420 9.700 1.00 92.81 204 LEU A N 1
ATOM 1527 C CA . LEU A 1 204 ? -2.147 -4.457 10.449 1.00 92.81 204 LEU A CA 1
ATOM 1528 C C . LEU A 1 204 ? -2.077 -5.617 11.456 1.00 92.81 204 LEU A C 1
ATOM 1530 O O . LEU A 1 204 ? -1.025 -6.245 11.606 1.00 92.81 204 LEU A O 1
ATOM 1534 N N . ARG A 1 205 ? -3.191 -5.959 12.116 1.00 88.62 205 ARG A N 1
ATOM 1535 C CA . ARG A 1 205 ? -3.286 -7.133 13.006 1.00 88.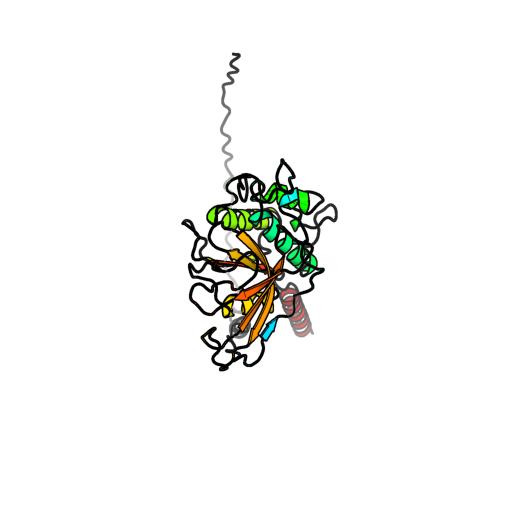62 205 ARG A CA 1
ATOM 1536 C C . ARG A 1 205 ? -3.183 -8.463 12.276 1.00 88.62 205 ARG A C 1
ATOM 1538 O O . ARG A 1 205 ? -2.578 -9.393 12.808 1.00 88.62 205 ARG A O 1
ATOM 1545 N N . ALA A 1 206 ? -3.760 -8.556 11.080 1.00 88.94 206 ALA A N 1
ATOM 1546 C CA . ALA A 1 206 ? -3.568 -9.699 10.188 1.00 88.94 206 ALA A CA 1
ATOM 1547 C C . ALA A 1 206 ? -2.111 -9.800 9.695 1.00 88.94 206 ALA A C 1
ATOM 1549 O O . ALA A 1 206 ? -1.670 -10.838 9.197 1.00 88.94 206 ALA A O 1
ATOM 1550 N N . GLY A 1 207 ? -1.328 -8.749 9.939 1.00 90.56 207 GLY A N 1
ATOM 1551 C CA . GLY A 1 207 ? 0.081 -8.678 9.632 1.00 90.56 207 GLY A CA 1
ATOM 1552 C C . GLY A 1 207 ? 0.363 -8.233 8.205 1.00 90.56 207 GLY A C 1
ATOM 1553 O O . GLY A 1 207 ? 1.486 -8.433 7.745 1.00 90.56 207 GLY A O 1
ATOM 1554 N N . GLU A 1 208 ? -0.622 -7.643 7.554 1.00 93.44 208 GLU A N 1
ATOM 1555 C CA . GLU A 1 208 ? -0.586 -7.202 6.169 1.00 93.44 208 GLU A CA 1
ATOM 1556 C C . GLU A 1 208 ? 0.184 -5.885 6.052 1.00 93.44 208 GLU A C 1
ATOM 1558 O O . GLU A 1 208 ? 0.372 -5.156 7.033 1.00 93.44 208 GLU A O 1
ATOM 1563 N N . ASP A 1 209 ? 0.685 -5.614 4.856 1.00 94.25 209 ASP A N 1
ATOM 1564 C CA . ASP A 1 209 ? 1.082 -4.275 4.452 1.00 94.25 209 ASP A CA 1
ATOM 1565 C C . ASP A 1 209 ? -0.149 -3.434 4.131 1.00 94.25 209 ASP A C 1
ATOM 1567 O O . ASP A 1 209 ? -1.212 -3.941 3.773 1.00 94.25 209 ASP A O 1
ATOM 1571 N N . ILE A 1 210 ? 0.007 -2.124 4.304 1.00 97.50 210 ILE A N 1
ATOM 1572 C CA . ILE A 1 210 ? -1.005 -1.151 3.927 1.00 97.50 210 ILE A CA 1
ATOM 1573 C C . ILE A 1 210 ? -0.300 0.021 3.267 1.00 97.50 210 ILE A C 1
ATOM 1575 O O . ILE A 1 210 ? 0.671 0.553 3.808 1.00 97.50 210 ILE A O 1
ATOM 1579 N N . GLU A 1 211 ? -0.809 0.476 2.134 1.00 97.94 211 GLU A N 1
ATOM 1580 C CA . GLU A 1 211 ? -0.475 1.787 1.592 1.00 97.94 211 GLU A CA 1
ATOM 1581 C C . GLU A 1 211 ? -1.662 2.726 1.733 1.00 97.94 211 GLU A C 1
ATOM 1583 O O . GLU A 1 211 ? -2.807 2.338 1.501 1.00 97.94 211 GLU A O 1
ATOM 1588 N N . ILE A 1 212 ? -1.384 3.973 2.103 1.00 97.62 212 ILE A N 1
ATOM 1589 C CA . ILE A 1 212 ? -2.398 5.011 2.259 1.00 97.62 212 ILE A CA 1
ATOM 1590 C C . ILE A 1 212 ? -2.221 6.084 1.187 1.00 97.62 212 ILE A C 1
ATOM 1592 O O . ILE A 1 212 ? -1.109 6.565 0.958 1.00 97.62 212 ILE A O 1
ATOM 1596 N N . GLY A 1 213 ? -3.325 6.441 0.540 1.00 97.06 213 GLY A N 1
ATOM 1597 C CA . GLY A 1 213 ? -3.442 7.603 -0.330 1.00 97.06 213 GLY A 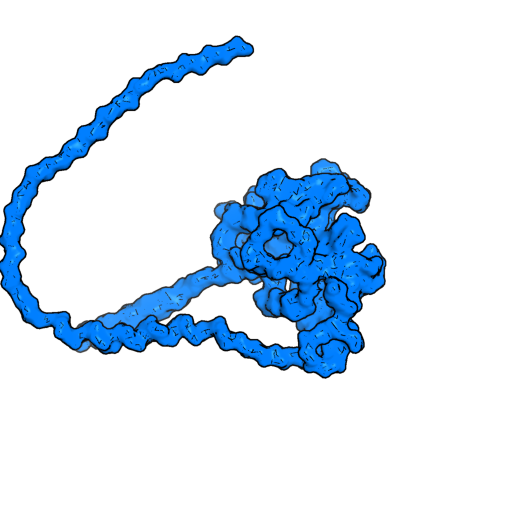CA 1
ATOM 1598 C C . GLY A 1 213 ? -3.818 8.838 0.481 1.00 97.06 213 GLY A C 1
ATOM 1599 O O . GLY A 1 213 ? -4.589 8.762 1.444 1.00 97.06 213 GLY A O 1
ATOM 1600 N N . ILE A 1 214 ? -3.221 9.966 0.114 1.00 95.69 214 ILE A N 1
ATOM 1601 C CA . ILE A 1 214 ? -3.528 11.283 0.659 1.00 95.69 214 ILE A CA 1
ATOM 1602 C C . ILE A 1 214 ? -3.934 12.197 -0.495 1.00 95.69 214 ILE A C 1
ATOM 1604 O O . ILE A 1 214 ? -3.228 12.285 -1.501 1.00 95.69 214 ILE A O 1
ATOM 1608 N N . SER A 1 215 ? -5.027 12.933 -0.304 1.00 91.94 215 SER A N 1
ATOM 1609 C CA . SER A 1 215 ? -5.613 13.834 -1.302 1.00 91.94 215 SER A CA 1
ATOM 1610 C C . SER A 1 215 ? -4.693 14.990 -1.754 1.00 91.94 215 SER A C 1
ATOM 1612 O O . SER A 1 215 ? -3.672 15.281 -1.131 1.00 91.94 215 SER A O 1
ATOM 1614 N N . ALA A 1 216 ? -5.098 15.671 -2.836 1.00 82.00 216 ALA A N 1
ATOM 1615 C CA . ALA A 1 216 ? -4.454 16.798 -3.536 1.00 82.00 216 ALA A CA 1
ATOM 1616 C C . ALA A 1 216 ? -3.338 17.559 -2.762 1.00 82.00 216 ALA A C 1
ATOM 1618 O O . ALA A 1 216 ? -3.640 18.258 -1.794 1.00 82.00 216 ALA A O 1
ATOM 1619 N N . PRO A 1 217 ? -2.069 17.522 -3.230 1.00 74.19 217 PRO A N 1
ATOM 1620 C CA . PRO A 1 217 ? -1.648 17.181 -4.596 1.00 74.19 217 PRO A CA 1
ATOM 1621 C C . PRO A 1 217 ? -1.591 15.681 -4.943 1.00 74.19 217 PRO A C 1
ATOM 1623 O O . PRO A 1 217 ? -1.235 15.364 -6.073 1.00 74.19 217 PRO A O 1
ATOM 1626 N N . GLY A 1 218 ? -2.010 14.783 -4.045 1.00 90.06 218 GLY A N 1
ATOM 1627 C CA . GLY A 1 218 ? -1.949 13.338 -4.266 1.00 90.06 218 GLY A CA 1
ATOM 1628 C C . GLY A 1 218 ? -0.604 12.793 -3.798 1.00 90.06 218 GLY A C 1
ATOM 1629 O O . GLY A 1 218 ? 0.445 13.218 -4.280 1.00 90.06 218 GLY A O 1
ATOM 1630 N N . HIS A 1 219 ? -0.614 11.876 -2.837 1.00 96.00 219 HIS A N 1
ATOM 1631 C CA . HIS A 1 219 ? 0.599 11.217 -2.352 1.00 96.00 219 HIS A CA 1
ATOM 1632 C C . HIS A 1 219 ? 0.277 9.827 -1.823 1.00 96.00 219 HIS A C 1
ATOM 1634 O O . HIS A 1 219 ? -0.817 9.603 -1.317 1.00 96.00 219 HIS A O 1
ATOM 1640 N N . VAL A 1 220 ? 1.232 8.904 -1.920 1.00 97.12 220 VAL A N 1
ATOM 1641 C CA . VAL A 1 220 ? 1.080 7.544 -1.393 1.00 97.12 220 VAL A CA 1
ATOM 1642 C C . VAL A 1 220 ? 2.189 7.274 -0.392 1.00 97.12 220 VAL A C 1
ATOM 1644 O O . VAL A 1 220 ? 3.364 7.501 -0.683 1.00 97.12 220 VAL A O 1
ATOM 1647 N N . LEU A 1 221 ? 1.808 6.769 0.776 1.00 97.19 221 LEU A N 1
ATOM 1648 C CA . LEU A 1 221 ? 2.711 6.395 1.857 1.00 97.19 221 LEU A CA 1
ATOM 1649 C C . LEU A 1 221 ? 2.545 4.914 2.192 1.00 97.19 221 LEU A C 1
ATOM 1651 O O . LEU A 1 221 ? 1.456 4.360 2.054 1.00 97.19 221 LEU A O 1
ATOM 1655 N N . THR A 1 222 ? 3.595 4.285 2.711 1.00 97.31 222 THR A N 1
ATOM 1656 C CA . THR A 1 222 ? 3.490 2.940 3.294 1.00 97.31 222 THR A CA 1
ATOM 1657 C C . THR A 1 222 ? 3.173 3.061 4.780 1.00 97.31 222 THR A C 1
ATOM 1659 O O . THR A 1 222 ? 3.938 3.675 5.521 1.00 97.31 222 THR A O 1
ATOM 1662 N N . LEU A 1 223 ? 2.076 2.474 5.245 1.00 96.12 223 LEU A N 1
ATOM 1663 C CA . LEU A 1 223 ? 1.698 2.443 6.654 1.00 96.12 223 LEU A CA 1
ATOM 1664 C C . LEU A 1 223 ? 2.367 1.249 7.351 1.00 96.12 223 LEU A C 1
ATOM 1666 O O . LEU A 1 223 ? 2.155 0.091 7.006 1.00 96.12 223 LEU A O 1
ATOM 1670 N N . THR A 1 224 ? 3.173 1.545 8.366 1.00 93.38 224 THR A N 1
ATOM 1671 C CA . THR A 1 224 ? 3.977 0.555 9.107 1.00 93.38 224 THR A CA 1
ATOM 1672 C C . THR A 1 224 ? 3.434 0.255 10.500 1.00 93.38 224 THR A C 1
ATOM 1674 O O . THR A 1 224 ? 3.847 -0.711 11.138 1.00 93.38 224 THR A O 1
ATOM 1677 N N . GLY A 1 225 ? 2.507 1.069 10.999 1.00 92.56 225 GLY A N 1
ATOM 1678 C CA . GLY A 1 225 ? 1.837 0.848 12.274 1.00 92.56 225 GLY A CA 1
ATOM 1679 C C . GLY A 1 225 ? 0.886 1.984 12.610 1.00 92.56 225 GLY A C 1
ATOM 1680 O O . GLY A 1 225 ? 0.928 3.043 11.981 1.00 92.56 225 GLY A O 1
ATOM 1681 N N . LEU A 1 226 ? 0.060 1.784 13.632 1.00 93.88 226 LEU A N 1
ATOM 1682 C CA . LEU A 1 226 ? -0.819 2.828 14.138 1.00 93.88 226 LEU A CA 1
ATOM 1683 C C . LEU A 1 226 ? -0.987 2.754 15.653 1.00 93.88 226 LEU A C 1
ATOM 1685 O O . LEU A 1 226 ? -0.863 1.688 16.260 1.00 93.88 226 LEU A O 1
ATOM 1689 N N . THR A 1 227 ? -1.283 3.904 16.240 1.00 93.12 227 THR A N 1
ATOM 1690 C CA . THR A 1 227 ? -1.679 4.042 17.637 1.00 93.12 227 THR A CA 1
ATOM 1691 C C . THR A 1 227 ? -2.996 4.791 17.681 1.00 93.12 227 THR A C 1
ATOM 1693 O O . THR A 1 227 ? -3.058 5.935 17.230 1.00 93.12 227 THR A O 1
ATOM 1696 N N . TRP A 1 228 ? -4.024 4.150 18.225 1.00 93.50 228 TRP A N 1
ATOM 1697 C CA . TRP A 1 228 ? -5.336 4.751 18.440 1.00 93.50 228 TRP A CA 1
ATOM 1698 C C . TRP A 1 228 ? -5.691 4.699 19.923 1.00 93.50 228 TRP A C 1
ATOM 1700 O O . TRP A 1 228 ? -5.734 3.623 20.523 1.00 93.50 228 TRP A O 1
ATOM 1710 N N . ASN A 1 229 ? -5.933 5.879 20.488 1.00 94.00 229 ASN A N 1
ATOM 1711 C CA . ASN A 1 229 ? -6.545 6.049 21.794 1.00 94.00 229 ASN A CA 1
ATOM 1712 C C . ASN A 1 229 ? -8.027 6.373 21.584 1.00 94.00 229 ASN A C 1
ATOM 1714 O O . ASN A 1 229 ? -8.374 7.514 21.264 1.00 94.00 229 ASN A O 1
ATOM 1718 N N . ASP A 1 230 ? -8.850 5.340 21.732 1.00 92.75 230 ASP A N 1
ATOM 1719 C CA . ASP A 1 230 ? -10.307 5.416 21.802 1.00 92.75 230 ASP A CA 1
ATOM 1720 C C . ASP A 1 230 ? -10.695 5.895 23.211 1.00 92.75 230 ASP A C 1
ATOM 1722 O O . ASP A 1 230 ? -10.651 5.139 24.190 1.00 92.75 230 ASP A O 1
ATOM 1726 N N . ALA A 1 231 ? -10.991 7.188 23.332 1.00 94.06 231 ALA A N 1
ATOM 1727 C CA . ALA A 1 231 ? -11.155 7.847 24.622 1.00 94.06 231 ALA A CA 1
ATOM 1728 C C . ALA A 1 231 ? -12.434 7.407 25.346 1.00 94.06 231 ALA A C 1
ATOM 1730 O O . ALA A 1 231 ? -12.509 7.485 26.579 1.00 94.06 231 ALA A O 1
ATOM 1731 N N . ASN A 1 232 ? -13.445 6.969 24.593 1.00 91.50 232 ASN A N 1
ATOM 1732 C CA . ASN A 1 232 ? -14.764 6.619 25.109 1.00 91.50 232 ASN A CA 1
ATOM 1733 C C . ASN A 1 232 ? -15.036 5.092 25.081 1.00 91.50 232 ASN A C 1
ATOM 1735 O O . ASN A 1 232 ? -15.979 4.642 25.740 1.00 91.50 232 ASN A O 1
ATOM 1739 N N . ASN A 1 233 ? -14.157 4.307 24.442 1.00 88.94 233 ASN A N 1
ATOM 1740 C CA . ASN A 1 233 ? -14.211 2.852 24.283 1.00 88.94 233 ASN A CA 1
ATOM 1741 C C . ASN A 1 233 ? -15.421 2.336 23.485 1.00 88.94 233 ASN A C 1
ATOM 1743 O O . ASN A 1 233 ? -15.955 1.265 23.801 1.00 88.94 233 ASN A O 1
ATOM 1747 N N . ASP A 1 234 ? -15.884 3.081 22.482 1.00 90.12 234 ASP A N 1
ATOM 1748 C CA . ASP A 1 234 ? -17.018 2.693 21.637 1.00 90.12 234 ASP A CA 1
ATOM 1749 C C . ASP A 1 234 ? -16.619 2.055 20.292 1.00 90.12 234 ASP A C 1
ATOM 1751 O O . ASP A 1 234 ? -17.484 1.541 19.570 1.00 90.12 234 ASP A O 1
ATOM 1755 N N . GLY A 1 235 ? -15.321 2.006 19.977 1.00 87.38 235 GLY A N 1
ATOM 1756 C CA . GLY A 1 235 ? -14.805 1.440 18.734 1.00 87.38 235 GLY A CA 1
ATOM 1757 C C . GLY A 1 235 ? -15.078 2.299 17.492 1.00 87.38 235 GLY A C 1
ATOM 1758 O O . GLY A 1 235 ? -15.004 1.782 16.364 1.00 87.38 235 GLY A O 1
ATOM 1759 N N . VAL A 1 236 ? -15.382 3.587 17.670 1.00 90.75 236 VAL A N 1
ATOM 1760 C CA . VAL A 1 236 ? -15.624 4.579 16.619 1.00 90.75 236 VAL A CA 1
ATOM 1761 C C . VAL A 1 236 ? -14.619 5.715 16.761 1.00 90.75 236 VAL A C 1
ATOM 1763 O O . VAL A 1 236 ? -14.509 6.332 17.803 1.00 90.75 236 VAL A O 1
ATOM 1766 N N . PHE A 1 237 ? -13.906 6.040 15.680 1.00 92.75 237 PHE A N 1
ATOM 1767 C CA . PHE A 1 237 ? -12.975 7.167 15.705 1.00 92.75 237 PHE A CA 1
ATOM 1768 C C . PHE A 1 237 ? -13.727 8.502 15.692 1.00 92.75 237 PHE A C 1
ATOM 1770 O O . PHE A 1 237 ? -14.145 8.970 14.624 1.00 92.75 237 PHE A O 1
ATOM 1777 N N . ASP A 1 238 ? -13.915 9.099 16.868 1.00 94.75 238 ASP A N 1
ATOM 1778 C CA . ASP A 1 238 ? -14.769 10.269 17.065 1.00 94.75 238 ASP A CA 1
ATOM 1779 C C . ASP A 1 238 ? -14.150 11.377 17.941 1.00 94.75 238 ASP A C 1
ATOM 1781 O O . ASP A 1 238 ? -12.959 11.391 18.257 1.00 94.75 238 ASP A O 1
ATOM 1785 N N . ALA A 1 239 ? -14.937 12.421 18.216 1.00 94.69 239 ALA A N 1
ATOM 1786 C CA . ALA A 1 239 ? -14.453 13.617 18.891 1.00 94.69 239 ALA A CA 1
ATOM 1787 C C . ALA A 1 239 ? -13.996 13.320 20.331 1.00 94.69 239 ALA A C 1
ATOM 1789 O O . ALA A 1 239 ? -14.808 13.163 21.237 1.00 94.69 239 ALA A O 1
ATOM 1790 N N . GLY A 1 240 ? -12.684 13.382 20.552 1.00 92.56 240 GLY A N 1
ATOM 1791 C CA . GLY A 1 240 ? -12.051 13.049 21.831 1.00 92.56 240 GLY A CA 1
ATOM 1792 C C . GLY A 1 240 ? -10.925 12.036 21.658 1.00 92.56 240 GLY A C 1
ATOM 1793 O O . GLY A 1 240 ? -9.994 12.024 22.464 1.00 92.56 240 GLY A O 1
ATOM 1794 N N . ASP A 1 241 ? -10.966 11.279 20.564 1.00 94.44 241 ASP A N 1
ATOM 1795 C CA . ASP A 1 241 ? -9.949 10.303 20.209 1.00 94.44 241 ASP A CA 1
ATOM 1796 C C . ASP A 1 241 ? -8.683 10.935 19.643 1.00 94.44 241 ASP A C 1
ATOM 1798 O O . ASP A 1 241 ? -8.682 12.032 19.071 1.00 94.44 241 ASP A O 1
ATOM 1802 N N . THR A 1 242 ? -7.590 10.179 19.734 1.00 93.69 242 THR A N 1
ATOM 1803 C CA . THR A 1 242 ? -6.350 10.492 19.024 1.00 93.69 242 THR A CA 1
ATOM 1804 C C . THR A 1 242 ? -5.873 9.299 18.212 1.00 93.69 242 THR A C 1
ATOM 1806 O O . THR A 1 242 ? -5.874 8.158 18.673 1.00 93.69 242 THR A O 1
ATOM 1809 N N . LEU A 1 243 ? -5.440 9.571 16.982 1.00 95.25 243 LEU A N 1
ATOM 1810 C CA . LEU A 1 243 ? -4.915 8.570 16.062 1.00 95.25 243 LEU A CA 1
ATOM 1811 C C . LEU A 1 243 ? -3.592 9.054 15.481 1.00 95.25 243 LEU A C 1
ATOM 1813 O O . LEU A 1 243 ? -3.531 10.128 14.884 1.00 95.25 243 LEU A O 1
ATOM 1817 N N . THR A 1 244 ? -2.555 8.236 15.617 1.00 95.44 244 THR A N 1
ATOM 1818 C CA . THR A 1 244 ? -1.246 8.465 15.004 1.00 95.44 244 THR A CA 1
ATOM 1819 C C . THR A 1 244 ? -0.901 7.304 14.083 1.00 95.44 244 THR A C 1
ATOM 1821 O O . THR A 1 244 ? -0.854 6.152 14.514 1.00 95.44 244 THR A O 1
ATOM 1824 N N . LEU A 1 245 ? -0.619 7.607 12.820 1.00 95.06 245 LEU A N 1
ATOM 1825 C CA . LEU A 1 245 ? -0.100 6.663 11.836 1.00 95.06 245 LEU A CA 1
ATOM 1826 C C . LEU A 1 245 ? 1.426 6.752 11.785 1.00 95.06 245 LEU A C 1
ATOM 1828 O O . LEU A 1 245 ? 1.977 7.848 11.767 1.00 95.06 245 LEU A O 1
ATOM 1832 N N . ASN A 1 246 ? 2.104 5.611 11.713 1.00 93.69 246 ASN A N 1
ATOM 1833 C CA . ASN A 1 246 ? 3.543 5.522 11.467 1.00 93.69 246 ASN A CA 1
ATOM 1834 C C . ASN A 1 246 ? 3.768 5.131 10.011 1.00 93.69 246 ASN A C 1
ATOM 1836 O O . ASN A 1 246 ? 3.414 4.019 9.615 1.00 93.69 246 ASN A O 1
ATOM 1840 N N . THR A 1 247 ? 4.347 6.018 9.209 1.00 94.69 247 THR A N 1
ATOM 1841 C CA . THR A 1 247 ? 4.448 5.827 7.760 1.00 94.69 247 THR A CA 1
ATOM 1842 C C . THR A 1 247 ? 5.878 5.928 7.244 1.00 94.69 247 THR A C 1
ATOM 1844 O O . THR A 1 247 ? 6.713 6.629 7.811 1.00 94.69 247 THR A O 1
ATOM 1847 N N . ILE A 1 248 ? 6.168 5.244 6.142 1.00 94.75 248 ILE A N 1
ATOM 1848 C CA . ILE A 1 248 ? 7.348 5.508 5.321 1.00 94.75 248 ILE A CA 1
ATOM 1849 C C . ILE A 1 248 ? 6.897 6.410 4.186 1.00 94.75 248 ILE A C 1
ATOM 1851 O O . ILE A 1 248 ? 6.057 6.032 3.366 1.00 94.75 248 ILE A O 1
ATOM 1855 N N . ASP A 1 249 ? 7.480 7.600 4.153 1.00 95.56 249 ASP A N 1
ATOM 1856 C CA . ASP A 1 249 ? 7.295 8.553 3.075 1.00 95.56 249 ASP A CA 1
ATOM 1857 C C . ASP A 1 249 ? 8.304 8.267 1.962 1.00 95.56 249 ASP A C 1
ATOM 1859 O O . ASP A 1 249 ? 9.507 8.356 2.211 1.00 95.56 249 ASP A O 1
ATOM 1863 N N . PRO A 1 250 ? 7.878 7.946 0.730 1.00 95.50 250 PRO A N 1
ATOM 1864 C CA . PRO A 1 250 ? 8.803 7.750 -0.381 1.00 95.50 250 PRO A CA 1
ATOM 1865 C C . PRO A 1 250 ? 9.705 8.958 -0.682 1.00 95.50 250 PRO A C 1
ATOM 1867 O O . PRO A 1 250 ? 10.783 8.784 -1.264 1.00 95.50 250 PRO A O 1
ATOM 1870 N N . ALA A 1 251 ? 9.318 10.171 -0.278 1.00 93.56 251 ALA A N 1
ATOM 1871 C CA . ALA A 1 251 ? 10.174 11.354 -0.356 1.00 93.56 251 ALA A CA 1
ATOM 1872 C C . ALA A 1 251 ? 11.241 11.392 0.758 1.00 93.56 251 ALA A C 1
ATOM 1874 O O . ALA A 1 251 ? 12.268 12.053 0.611 1.00 93.56 251 ALA A O 1
ATOM 1875 N N . ASN A 1 252 ? 11.047 10.661 1.858 1.00 92.56 252 ASN A N 1
ATOM 1876 C CA . ASN A 1 252 ? 11.986 10.575 2.975 1.00 92.56 252 ASN A CA 1
ATOM 1877 C C . ASN A 1 252 ? 11.982 9.178 3.639 1.00 92.56 252 ASN A C 1
ATOM 1879 O O . ASN A 1 252 ? 11.637 9.035 4.815 1.00 92.56 252 ASN A O 1
ATOM 1883 N N . PRO A 1 253 ? 12.390 8.121 2.917 1.00 87.56 253 PRO A N 1
ATOM 1884 C CA . PRO A 1 253 ? 12.147 6.741 3.341 1.00 87.56 253 PRO A CA 1
ATOM 1885 C C . PRO A 1 253 ? 13.044 6.271 4.497 1.00 87.56 253 PRO A C 1
ATOM 1887 O O . PRO A 1 253 ? 12.853 5.182 5.030 1.00 87.56 253 PRO A O 1
ATOM 1890 N N . GLY A 1 254 ? 14.045 7.071 4.881 1.00 81.62 254 GLY A N 1
ATOM 1891 C CA . GLY A 1 254 ? 14.945 6.785 6.001 1.00 81.62 254 GLY A CA 1
ATOM 1892 C C . GLY A 1 254 ? 14.388 7.183 7.369 1.00 81.62 254 GLY A C 1
ATOM 1893 O O . GLY A 1 254 ? 15.034 6.916 8.382 1.00 81.62 254 GLY A O 1
ATOM 1894 N N . ALA A 1 255 ? 13.220 7.829 7.415 1.00 84.38 255 ALA A N 1
ATOM 1895 C CA . ALA A 1 255 ? 12.583 8.260 8.648 1.00 84.38 255 ALA A CA 1
ATOM 1896 C C . ALA A 1 255 ? 11.120 7.812 8.689 1.00 84.38 255 ALA A C 1
ATOM 1898 O O . ALA A 1 255 ? 10.369 7.988 7.732 1.00 84.38 255 ALA A O 1
ATOM 1899 N N . ASN A 1 256 ? 10.706 7.288 9.843 1.00 86.81 256 ASN A N 1
ATOM 1900 C CA . ASN A 1 256 ? 9.291 7.110 10.128 1.00 86.81 256 ASN A CA 1
ATOM 1901 C C . ASN A 1 256 ? 8.628 8.493 10.216 1.00 86.81 256 ASN A C 1
ATOM 1903 O O . ASN A 1 256 ? 9.018 9.330 11.033 1.00 86.81 256 ASN A O 1
ATOM 1907 N N . THR A 1 257 ? 7.633 8.718 9.369 1.00 90.31 257 THR A N 1
ATOM 1908 C CA . THR A 1 257 ? 6.830 9.933 9.319 1.00 90.31 257 THR A CA 1
ATOM 1909 C C . THR A 1 257 ? 5.541 9.678 10.087 1.00 90.31 257 THR A C 1
ATOM 1911 O O . THR A 1 257 ? 4.660 8.946 9.633 1.00 90.31 257 THR A O 1
ATOM 1914 N N . ALA A 1 258 ? 5.447 10.258 11.283 1.00 93.19 258 ALA A N 1
ATOM 1915 C CA . ALA A 1 258 ? 4.242 10.182 12.096 1.00 93.19 258 ALA A CA 1
ATOM 1916 C C . ALA A 1 258 ? 3.180 11.160 11.567 1.00 93.19 258 ALA A C 1
ATOM 1918 O O . ALA A 1 258 ? 3.472 12.345 11.391 1.00 93.19 258 ALA A O 1
ATOM 1919 N N . LEU A 1 259 ? 1.957 10.678 11.343 1.00 95.19 259 LEU A N 1
ATOM 1920 C CA . LEU A 1 259 ? 0.807 11.495 10.952 1.00 95.19 259 LEU A CA 1
ATOM 1921 C C . LEU A 1 259 ? -0.253 11.442 12.043 1.00 95.19 259 LEU A C 1
ATOM 1923 O O . LEU A 1 259 ? -0.762 10.366 12.344 1.00 95.19 259 LEU A O 1
ATOM 1927 N N . THR A 1 260 ? -0.625 12.591 12.595 1.00 96.44 260 THR A N 1
ATOM 1928 C CA . THR A 1 260 ? -1.754 12.672 13.525 1.00 96.44 260 THR A CA 1
ATOM 1929 C C . THR A 1 260 ? -3.028 12.923 12.737 1.00 96.44 260 THR A C 1
ATOM 1931 O O . THR A 1 260 ? -3.099 13.894 11.987 1.00 96.44 260 THR A O 1
ATOM 1934 N N . LEU A 1 261 ? -4.044 12.087 12.909 1.00 96.50 261 LEU A N 1
ATOM 1935 C CA . LEU A 1 261 ? -5.336 12.248 12.252 1.00 96.50 261 LEU A CA 1
ATOM 1936 C C . LEU A 1 261 ? -6.361 12.860 13.205 1.00 96.50 261 LEU A C 1
ATOM 1938 O O . LEU A 1 261 ? -6.374 12.566 14.399 1.00 96.50 261 LEU A O 1
ATOM 1942 N N . THR A 1 262 ? -7.243 13.689 12.657 1.00 96.25 262 THR A N 1
ATOM 1943 C CA . THR A 1 262 ? -8.454 14.153 13.327 1.00 96.25 262 THR A CA 1
ATOM 1944 C C . THR A 1 262 ? -9.661 13.346 12.848 1.00 96.25 262 THR A C 1
ATOM 1946 O O . THR A 1 262 ? -9.751 13.058 11.645 1.00 96.25 262 THR A O 1
ATOM 1949 N N . PRO A 1 263 ? -10.610 13.038 13.748 1.00 95.00 263 PRO A N 1
ATOM 1950 C CA . PRO A 1 263 ? -11.860 12.370 13.405 1.00 95.00 263 PRO A CA 1
ATOM 1951 C C . PRO A 1 263 ? -12.610 13.058 12.264 1.00 95.00 263 PRO A C 1
ATOM 1953 O O . PRO A 1 263 ? -12.659 14.287 12.179 1.00 95.00 263 PRO A O 1
ATOM 1956 N N . GLY A 1 264 ? -13.203 12.256 11.384 1.00 93.19 264 GLY A N 1
ATOM 1957 C CA . GLY A 1 264 ? -13.912 12.717 10.198 1.00 93.19 264 GLY A CA 1
ATOM 1958 C C . GLY A 1 264 ? -14.128 11.590 9.192 1.00 93.19 264 GLY A C 1
ATOM 1959 O O . GLY A 1 264 ? -13.572 10.502 9.323 1.00 93.19 264 GLY A O 1
ATOM 1960 N N . ASN A 1 265 ? -14.942 11.859 8.174 1.00 93.56 265 ASN A N 1
ATOM 1961 C CA . ASN A 1 265 ? -15.147 10.953 7.048 1.00 93.56 265 ASN A CA 1
ATOM 1962 C C . ASN A 1 265 ? -15.160 11.774 5.744 1.00 93.56 265 ASN A C 1
ATOM 1964 O O . ASN A 1 265 ? -16.235 12.211 5.320 1.00 93.56 265 ASN A O 1
ATOM 1968 N N . PRO A 1 266 ? -13.988 12.046 5.140 1.00 95.56 266 PRO A N 1
ATOM 1969 C CA . PRO A 1 266 ? -12.687 11.406 5.388 1.00 95.56 266 PRO A CA 1
ATOM 1970 C C . PRO A 1 266 ? -11.935 11.917 6.634 1.00 95.56 266 PRO A C 1
ATOM 1972 O O . PRO A 1 266 ? -12.189 13.020 7.124 1.00 95.56 266 PRO A O 1
ATOM 1975 N N . MET A 1 267 ? -10.986 11.117 7.135 1.00 96.75 267 MET A N 1
ATOM 1976 C CA . MET A 1 267 ? -10.066 11.521 8.209 1.00 96.75 267 MET A CA 1
ATOM 1977 C C . MET A 1 267 ? -9.071 12.559 7.683 1.00 96.75 267 MET A C 1
ATOM 1979 O O . MET A 1 267 ? -8.530 12.400 6.589 1.00 96.75 267 MET A O 1
ATOM 1983 N N . THR A 1 268 ? -8.807 13.607 8.465 1.00 97.25 268 THR A N 1
ATOM 1984 C CA . THR A 1 268 ? -7.911 14.709 8.067 1.00 97.25 268 THR A CA 1
ATOM 1985 C C . THR A 1 268 ? -6.595 14.634 8.831 1.00 97.25 268 THR A C 1
ATOM 1987 O O . THR A 1 268 ? -6.587 14.373 10.029 1.00 97.25 268 THR A O 1
ATOM 1990 N N . ILE A 1 269 ? -5.477 14.874 8.157 1.00 97.00 269 ILE A N 1
ATOM 1991 C CA . ILE A 1 269 ? -4.149 14.933 8.761 1.00 97.00 269 ILE A CA 1
ATOM 1992 C C . ILE A 1 269 ? -3.953 16.289 9.439 1.00 97.00 269 ILE A C 1
ATOM 1994 O O . ILE A 1 269 ? -4.251 17.343 8.880 1.00 97.00 269 ILE A O 1
ATOM 1998 N N . SER A 1 270 ? -3.400 16.261 10.644 1.00 94.25 270 SER A N 1
ATOM 1999 C CA . SER A 1 270 ? -3.050 17.425 11.448 1.00 94.25 270 SER A CA 1
ATOM 2000 C C . SER A 1 270 ? -1.540 17.479 11.686 1.00 94.25 270 SER A C 1
ATOM 2002 O O . SER A 1 270 ? -0.913 16.501 12.093 1.00 94.25 270 SER A O 1
ATOM 2004 N N . GLY A 1 271 ? -0.951 18.647 11.429 1.00 86.94 271 GLY A N 1
ATOM 2005 C CA . GLY A 1 271 ? 0.481 18.909 11.575 1.00 86.94 271 GLY A CA 1
ATOM 2006 C C . GLY A 1 271 ? 1.354 18.460 10.395 1.00 86.94 271 GLY A C 1
ATOM 2007 O O . GLY A 1 271 ? 0.918 17.784 9.465 1.00 86.94 271 GLY A O 1
ATOM 2008 N N . GLY A 1 272 ? 2.623 18.876 10.432 1.00 87.94 272 GLY A N 1
ATOM 2009 C CA . GLY A 1 272 ? 3.642 18.472 9.458 1.00 87.94 272 GLY A CA 1
ATOM 2010 C C . GLY A 1 272 ? 3.402 18.959 8.023 1.00 87.94 272 GLY A C 1
ATOM 2011 O O . GLY A 1 272 ? 2.718 19.954 7.788 1.00 87.94 272 GLY A O 1
ATOM 2012 N N . ALA A 1 273 ? 4.004 18.251 7.061 1.00 89.75 273 ALA A N 1
ATOM 2013 C CA . ALA A 1 273 ? 3.950 18.578 5.631 1.00 89.75 273 ALA A CA 1
ATOM 2014 C C . ALA A 1 273 ? 2.586 18.284 4.976 1.00 89.75 273 ALA A C 1
ATOM 2016 O O . ALA A 1 273 ? 2.290 18.830 3.918 1.00 89.75 273 ALA A O 1
ATOM 2017 N N . TYR A 1 274 ? 1.756 17.457 5.619 1.00 94.00 274 TYR A N 1
ATOM 2018 C CA . TYR A 1 274 ? 0.472 16.979 5.094 1.00 94.00 274 TYR A CA 1
ATOM 2019 C C . TYR A 1 274 ? -0.740 17.597 5.809 1.00 94.00 274 TYR A C 1
ATOM 2021 O O . TYR A 1 274 ? -1.862 17.119 5.664 1.00 94.00 274 TYR A O 1
ATOM 2029 N N . ASN A 1 275 ? -0.529 18.652 6.603 1.00 95.69 275 ASN A N 1
ATOM 2030 C CA . ASN A 1 275 ? -1.580 19.283 7.396 1.00 95.69 275 ASN A CA 1
ATOM 2031 C C . ASN A 1 275 ? -2.766 19.751 6.531 1.00 95.69 275 ASN A C 1
ATOM 2033 O O . ASN A 1 275 ? -2.594 20.558 5.618 1.00 95.69 275 ASN A O 1
ATOM 2037 N N . GLY A 1 276 ? -3.972 19.308 6.884 1.00 95.56 276 GLY A N 1
ATOM 2038 C CA . GLY A 1 276 ? -5.224 19.638 6.202 1.00 95.56 276 GLY A CA 1
ATOM 2039 C C . GLY A 1 276 ? -5.569 18.725 5.025 1.00 95.56 276 GLY A C 1
ATOM 2040 O O . GLY A 1 276 ? -6.671 18.839 4.492 1.00 95.56 276 GLY A O 1
ATOM 2041 N N . LEU A 1 277 ? -4.673 17.818 4.628 1.00 96.31 277 LEU A N 1
ATOM 2042 C CA . LEU A 1 277 ? -4.976 16.804 3.621 1.00 96.31 277 LEU A CA 1
ATOM 2043 C C . LEU A 1 277 ? -5.756 15.650 4.244 1.00 96.31 277 LEU A C 1
ATOM 2045 O O . LEU A 1 277 ? -5.653 15.398 5.444 1.00 96.31 277 LEU A O 1
ATOM 2049 N N . VAL A 1 278 ? -6.528 14.936 3.432 1.00 96.81 278 VAL A N 1
ATOM 2050 C CA . VAL A 1 278 ? -7.342 13.812 3.899 1.00 96.81 278 VAL A CA 1
ATOM 2051 C C . VAL A 1 278 ? -6.777 12.479 3.430 1.00 96.81 278 VAL A C 1
ATOM 2053 O O . VAL A 1 278 ? -6.172 12.410 2.362 1.00 96.81 278 VAL A O 1
ATOM 2056 N N . VAL A 1 279 ? -6.986 11.434 4.229 1.00 97.06 279 VAL A N 1
ATOM 2057 C CA . VAL A 1 279 ? -6.711 10.048 3.832 1.00 97.06 279 VAL A CA 1
ATOM 2058 C C . VAL A 1 279 ? -7.920 9.539 3.049 1.00 97.06 279 VAL A C 1
ATOM 2060 O O . VAL A 1 279 ? -9.005 9.394 3.617 1.00 97.06 279 VAL A O 1
ATOM 2063 N N . ASP A 1 280 ? -7.745 9.316 1.751 1.00 96.69 280 ASP A N 1
ATOM 2064 C CA . ASP A 1 280 ? -8.816 8.975 0.803 1.00 96.69 280 ASP A CA 1
ATOM 2065 C C . ASP A 1 280 ? -8.717 7.546 0.256 1.00 96.69 280 ASP A C 1
ATOM 2067 O O . ASP A 1 280 ? -9.730 6.994 -0.176 1.00 96.69 280 ASP A O 1
ATOM 2071 N N . ALA A 1 281 ? -7.549 6.911 0.373 1.00 97.38 281 ALA A N 1
ATOM 2072 C CA . ALA A 1 281 ? -7.352 5.512 0.020 1.00 97.38 281 ALA A CA 1
ATOM 2073 C C . ALA A 1 281 ? -6.539 4.750 1.072 1.00 97.38 281 ALA A C 1
ATOM 2075 O O . ALA A 1 281 ? -5.625 5.287 1.696 1.00 97.38 281 ALA A O 1
ATOM 2076 N N . ALA A 1 282 ? -6.869 3.478 1.264 1.00 97.81 282 ALA A N 1
ATOM 2077 C CA . ALA A 1 282 ? -6.068 2.517 2.005 1.00 97.81 282 ALA A CA 1
ATOM 2078 C C . ALA A 1 282 ? -6.192 1.160 1.314 1.00 97.81 282 ALA A C 1
ATOM 2080 O O . ALA A 1 282 ? -7.295 0.620 1.203 1.00 97.81 282 ALA A O 1
ATOM 2081 N N . LEU A 1 283 ? -5.072 0.628 0.837 1.00 97.81 283 LEU A N 1
ATOM 2082 C CA . LEU A 1 283 ? -4.989 -0.642 0.120 1.00 97.81 283 LEU A CA 1
ATOM 2083 C C . LEU A 1 283 ? -4.124 -1.605 0.925 1.00 97.81 283 LEU A C 1
ATOM 2085 O O . LEU A 1 283 ? -3.139 -1.170 1.509 1.00 97.81 283 LEU A O 1
ATOM 2089 N N . ALA A 1 284 ? -4.485 -2.884 0.947 1.00 97.94 284 ALA A N 1
ATOM 2090 C CA . ALA A 1 284 ? -3.768 -3.907 1.701 1.00 97.94 284 ALA A CA 1
ATOM 2091 C C . ALA A 1 284 ? -3.657 -5.224 0.928 1.00 97.94 284 ALA A C 1
ATOM 2093 O O . ALA A 1 284 ? -4.525 -5.556 0.102 1.00 97.94 284 ALA A O 1
ATOM 2094 N N . GLU A 1 285 ? -2.610 -5.988 1.235 1.00 97.25 285 GLU A N 1
ATOM 2095 C CA . GLU A 1 285 ? -2.344 -7.298 0.662 1.00 97.25 285 GLU A CA 1
ATOM 2096 C C . GLU A 1 285 ? -2.199 -8.361 1.732 1.00 97.25 285 GLU A C 1
ATOM 2098 O O . GLU A 1 285 ? -1.288 -8.371 2.561 1.00 97.25 285 GLU A O 1
ATOM 2103 N N . SER A 1 286 ? -3.058 -9.365 1.627 1.00 95.44 286 SER A N 1
ATOM 2104 C CA . SER A 1 286 ? -2.955 -10.543 2.469 1.00 95.44 286 SER A CA 1
ATOM 2105 C C . SER A 1 286 ? -2.183 -11.632 1.735 1.00 95.44 286 SER A C 1
ATOM 2107 O O . SER A 1 286 ? -2.587 -12.033 0.636 1.00 95.44 286 SER A O 1
ATOM 2109 N N . PRO A 1 287 ? -1.114 -12.194 2.324 1.00 94.88 287 PRO A N 1
ATOM 2110 C CA . PRO A 1 287 ? -0.548 -13.427 1.808 1.00 94.88 287 PRO A CA 1
ATOM 2111 C C . PRO A 1 287 ? -1.595 -14.539 1.914 1.00 94.88 287 PRO A C 1
ATOM 2113 O O . PRO A 1 287 ? -2.171 -14.764 2.977 1.00 94.88 287 PRO A O 1
ATOM 2116 N N . VAL A 1 288 ? -1.808 -15.278 0.831 1.00 92.94 288 VAL A N 1
ATOM 2117 C CA . VAL A 1 288 ? -2.611 -16.502 0.839 1.00 92.94 288 VAL A CA 1
ATOM 2118 C C . VAL A 1 288 ? -1.720 -17.613 1.389 1.00 92.94 288 VAL A C 1
ATOM 2120 O O . VAL A 1 288 ? -0.768 -18.012 0.705 1.00 92.94 288 VAL A O 1
ATOM 2123 N N . PRO A 1 289 ? -1.973 -18.129 2.610 1.00 81.94 289 PRO A N 1
ATOM 2124 C CA . PRO A 1 289 ? -1.184 -19.229 3.140 1.00 81.94 289 PRO A CA 1
ATOM 2125 C C . PRO A 1 289 ? -1.278 -20.414 2.186 1.00 81.94 289 PRO A C 1
ATOM 2127 O O . PRO A 1 289 ? -2.344 -20.667 1.617 1.00 81.94 289 PRO A O 1
ATOM 2130 N N . GLU A 1 290 ? -0.183 -21.159 2.016 1.00 70.62 290 GLU A N 1
ATOM 2131 C CA . GLU A 1 290 ? -0.245 -22.366 1.197 1.00 70.62 290 GLU A CA 1
ATOM 2132 C C . GLU A 1 290 ? -1.377 -23.260 1.726 1.00 70.62 290 GLU A C 1
ATOM 2134 O O . GLU A 1 290 ? -1.409 -23.530 2.934 1.00 70.62 290 GLU A O 1
ATOM 2139 N N . PRO A 1 291 ? -2.338 -23.674 0.871 1.00 64.31 291 PRO A N 1
ATOM 2140 C CA . PRO A 1 291 ? -3.487 -24.455 1.303 1.00 64.31 291 PRO A CA 1
ATOM 2141 C C . PRO A 1 291 ? -2.945 -25.676 2.018 1.00 64.31 291 PRO A C 1
ATOM 2143 O O . PRO A 1 291 ? -2.254 -26.477 1.397 1.00 64.31 291 PRO A O 1
ATOM 2146 N N . ALA A 1 292 ? -3.190 -25.741 3.328 1.00 59.72 292 ALA A N 1
ATOM 2147 C CA . ALA A 1 292 ? -2.435 -26.560 4.256 1.00 59.72 292 ALA A CA 1
ATOM 2148 C C . ALA A 1 292 ? -2.227 -27.974 3.704 1.00 59.72 292 ALA A C 1
ATOM 2150 O O . ALA A 1 292 ? -3.060 -28.865 3.878 1.00 59.72 292 ALA A O 1
ATOM 2151 N N . THR A 1 293 ? -1.072 -28.209 3.085 1.00 57.84 293 THR A N 1
ATOM 2152 C CA . THR A 1 293 ? -0.639 -29.540 2.660 1.00 57.84 293 THR A CA 1
ATOM 2153 C C . THR A 1 293 ? -0.619 -30.458 3.883 1.00 57.84 293 THR A C 1
ATOM 2155 O O . THR A 1 293 ? -0.864 -31.650 3.773 1.00 57.84 293 THR A O 1
ATOM 2158 N N . ILE A 1 294 ? -0.458 -29.874 5.076 1.00 59.53 294 ILE A N 1
ATOM 2159 C CA . ILE A 1 294 ? -0.653 -30.482 6.394 1.00 59.53 294 ILE A CA 1
ATOM 2160 C C . ILE A 1 294 ? -2.042 -31.116 6.547 1.00 59.53 294 ILE A C 1
ATOM 2162 O O . ILE A 1 294 ? -2.125 -32.248 7.005 1.00 59.53 294 ILE A O 1
ATOM 2166 N N . VAL A 1 295 ? -3.131 -30.462 6.135 1.00 67.00 295 VAL A N 1
ATOM 2167 C CA . VAL A 1 295 ? -4.481 -31.053 6.194 1.00 67.00 295 VAL A CA 1
ATOM 2168 C C . VAL A 1 295 ? -4.574 -32.256 5.257 1.00 67.00 295 VAL A C 1
ATOM 2170 O O . VAL A 1 295 ? -5.090 -33.299 5.653 1.00 67.00 295 VAL A O 1
ATOM 2173 N N . LEU A 1 296 ? -3.998 -32.172 4.054 1.00 71.12 296 LEU A N 1
ATOM 2174 C CA . LEU A 1 296 ? -3.950 -33.306 3.125 1.00 71.12 296 LEU A CA 1
ATOM 2175 C C . LEU A 1 296 ? -3.070 -34.456 3.643 1.00 71.12 296 LEU A C 1
ATOM 2177 O O . LEU A 1 296 ? -3.463 -35.616 3.530 1.00 71.12 296 LEU A O 1
ATOM 2181 N N . PHE A 1 297 ? -1.929 -34.163 4.270 1.00 72.56 297 PHE A N 1
ATOM 2182 C CA . PHE A 1 297 ? -1.073 -35.164 4.912 1.00 72.56 297 PHE A CA 1
ATOM 2183 C C . PHE A 1 297 ? -1.737 -35.790 6.140 1.00 72.56 297 PHE A C 1
ATOM 2185 O O . PHE A 1 297 ? -1.621 -36.998 6.336 1.00 72.56 297 PHE A O 1
ATOM 2192 N N . LEU A 1 298 ? -2.472 -35.017 6.941 1.00 76.81 298 LEU A N 1
ATOM 2193 C CA . LEU A 1 298 ? -3.217 -35.524 8.094 1.00 76.81 298 LEU A CA 1
ATOM 2194 C C . LEU A 1 298 ? -4.383 -36.413 7.653 1.00 76.81 298 LEU A C 1
ATOM 2196 O O . LEU A 1 298 ? -4.539 -37.512 8.181 1.00 76.81 298 LEU A O 1
ATOM 2200 N N . ILE A 1 299 ? -5.152 -36.004 6.640 1.00 80.56 299 ILE A N 1
ATOM 2201 C CA . ILE A 1 299 ? -6.228 -36.829 6.072 1.00 80.56 299 ILE A CA 1
ATOM 2202 C C . ILE A 1 299 ? -5.646 -38.094 5.423 1.00 80.56 299 ILE A C 1
ATOM 2204 O O . ILE A 1 299 ? -6.140 -39.195 5.670 1.00 80.56 299 ILE A O 1
ATOM 2208 N N . GLY A 1 300 ? -4.564 -37.969 4.649 1.00 81.44 300 GLY A N 1
ATOM 2209 C CA . GLY A 1 300 ? -3.869 -39.105 4.037 1.00 81.44 300 GLY A CA 1
ATOM 2210 C C . GLY A 1 300 ? -3.287 -40.077 5.071 1.00 81.44 300 GLY A C 1
ATOM 2211 O O . GLY A 1 300 ? -3.435 -41.293 4.935 1.00 81.44 300 GLY A O 1
ATOM 2212 N N . GLY A 1 301 ? -2.692 -39.557 6.146 1.00 82.56 301 GLY A N 1
ATOM 2213 C CA . GLY A 1 301 ? -2.169 -40.337 7.268 1.00 82.56 301 GLY A CA 1
ATOM 2214 C C . GLY A 1 301 ? -3.269 -41.072 8.036 1.00 82.56 301 GLY A C 1
ATOM 2215 O O . GLY A 1 301 ? -3.146 -42.270 8.295 1.00 82.56 301 GLY A O 1
ATOM 2216 N N . LEU A 1 302 ? -4.386 -40.398 8.329 1.00 85.38 302 LEU A N 1
ATOM 2217 C CA . LEU A 1 302 ? -5.557 -41.015 8.959 1.00 85.38 302 LEU A CA 1
ATOM 2218 C C . LEU A 1 302 ? -6.181 -42.102 8.070 1.00 85.38 302 LEU A C 1
ATOM 2220 O O . LEU A 1 302 ? -6.531 -43.171 8.574 1.00 85.38 302 LEU A O 1
ATOM 2224 N N . ALA A 1 303 ? -6.253 -41.890 6.753 1.00 84.75 303 ALA A N 1
ATOM 2225 C CA . ALA A 1 303 ? -6.740 -42.893 5.805 1.00 84.75 303 ALA A CA 1
ATOM 2226 C C . ALA A 1 303 ? -5.835 -44.143 5.754 1.00 84.75 303 ALA A C 1
ATOM 2228 O O . ALA A 1 303 ? -6.332 -45.273 5.722 1.00 84.75 303 ALA A O 1
ATOM 2229 N N . LEU A 1 304 ? -4.510 -43.967 5.807 1.00 84.94 304 LEU A N 1
ATOM 2230 C CA . LEU A 1 304 ? -3.550 -45.076 5.870 1.00 84.94 304 LEU A CA 1
ATOM 2231 C C . LEU A 1 304 ? -3.646 -45.858 7.188 1.00 84.94 304 LEU A C 1
ATOM 2233 O O . LEU A 1 304 ? -3.605 -47.092 7.175 1.00 84.94 304 LEU A O 1
ATOM 2237 N N . LEU A 1 305 ? -3.819 -45.165 8.318 1.00 84.06 305 LEU A N 1
ATOM 2238 C CA . LEU A 1 305 ? -4.021 -45.797 9.626 1.00 84.06 305 LEU A CA 1
ATOM 2239 C C . LEU A 1 305 ? -5.341 -46.577 9.687 1.00 84.06 305 LEU A C 1
ATOM 2241 O O . LEU A 1 305 ? -5.364 -47.705 10.183 1.00 84.06 305 LEU A O 1
ATOM 2245 N N . ALA A 1 306 ? -6.422 -46.025 9.129 1.00 82.88 306 ALA A N 1
ATOM 2246 C CA . ALA A 1 306 ? -7.710 -46.708 9.037 1.00 82.88 306 ALA A CA 1
ATOM 2247 C C . ALA A 1 306 ? -7.627 -47.982 8.176 1.00 82.88 306 ALA A C 1
ATOM 2249 O O . ALA A 1 306 ? -8.169 -49.016 8.561 1.00 82.88 306 ALA A O 1
ATOM 2250 N N . ARG A 1 307 ? -6.881 -47.950 7.060 1.00 86.12 307 ARG A N 1
ATOM 2251 C CA . ARG A 1 307 ? -6.675 -49.119 6.186 1.00 86.12 307 ARG A CA 1
ATOM 2252 C C . ARG A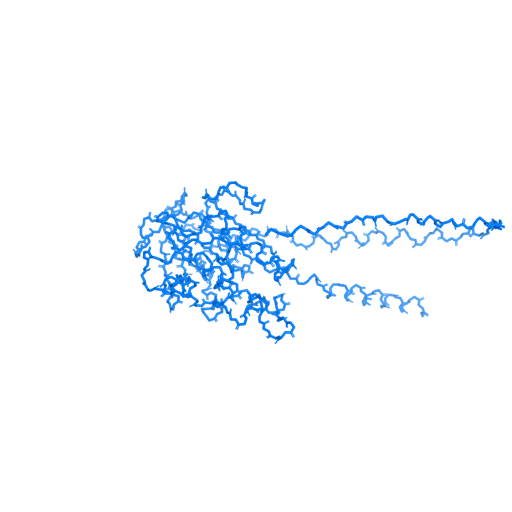 1 307 ? -5.865 -50.238 6.846 1.00 86.12 307 ARG A C 1
ATOM 2254 O O . ARG A 1 307 ? -6.100 -51.405 6.554 1.00 86.12 307 ARG A O 1
ATOM 2261 N N . ARG A 1 308 ? -4.917 -49.919 7.734 1.00 79.94 308 ARG A N 1
ATOM 2262 C CA . ARG A 1 308 ? -4.151 -50.947 8.467 1.00 79.94 308 ARG A CA 1
ATOM 2263 C C . ARG A 1 308 ? -4.999 -51.705 9.488 1.00 79.94 308 ARG A C 1
ATOM 2265 O O . ARG A 1 308 ? -4.741 -52.879 9.714 1.00 79.94 308 ARG A O 1
ATOM 2272 N N . ARG A 1 309 ? -6.013 -51.062 10.075 1.00 75.44 309 ARG A N 1
ATOM 2273 C CA . ARG A 1 309 ? -6.895 -51.691 11.072 1.00 75.44 309 ARG A CA 1
ATOM 2274 C C . ARG A 1 309 ? -7.919 -52.658 10.483 1.00 75.44 309 ARG A C 1
ATOM 2276 O O . ARG A 1 309 ? -8.434 -53.477 11.224 1.00 75.44 309 ARG A O 1
ATOM 2283 N N . THR A 1 310 ? -8.226 -52.567 9.192 1.00 75.06 310 THR A N 1
ATOM 2284 C CA . THR A 1 310 ? -9.176 -53.479 8.531 1.00 75.06 310 THR A CA 1
ATOM 2285 C C . THR A 1 310 ? -8.512 -54.704 7.901 1.00 75.06 310 THR A C 1
ATOM 2287 O O . THR A 1 310 ? -9.216 -55.586 7.419 1.00 75.06 310 THR A O 1
ATOM 2290 N N . ALA A 1 311 ? -7.177 -54.753 7.872 1.00 67.19 311 ALA A N 1
ATOM 2291 C CA . ALA A 1 311 ? -6.400 -55.854 7.299 1.00 67.19 311 ALA A CA 1
ATOM 2292 C C . ALA A 1 311 ? -5.804 -56.811 8.352 1.00 67.19 311 ALA A C 1
ATOM 2294 O O . ALA A 1 311 ? -5.143 -57.775 7.969 1.00 67.19 311 ALA A O 1
ATOM 2295 N N . ALA A 1 312 ? -6.010 -56.531 9.641 1.00 59.16 312 ALA A N 1
ATOM 2296 C CA . ALA A 1 312 ? -5.676 -57.397 10.773 1.00 59.16 312 ALA A CA 1
ATOM 2297 C C . ALA A 1 312 ? -6.969 -57.973 11.360 1.00 59.16 312 ALA A C 1
ATOM 2299 O O . ALA A 1 312 ? -6.936 -59.145 11.789 1.00 59.16 312 ALA A O 1
#